Protein AF-A0A924YAV0-F1 (afdb_monomer_lite)

Foldseek 3Di:
DDDDDDDDDDDDDPPDPVVVVVVLVVLAVVQQLQFVVVCVLCVVPFDQDPPPRATWGWPTWDQDFDWDDPPPDPPDIDTDRFGWTWTAGPPPRDIDTDTPVPDQSLVSCVVVPHDPVSSLSRGDQQAEEEEEDQLPDPDCLQLLLRQQLSQLSSHAYEYEHPHPDPVSVVSNVVCLVPDDHDWHGGHYYHYDYDDDPDPLVVRQVVCVSSVHQEYEYELPPPPPDDDDRSCRSVVSCVVRHPHHYHYDHDPPVVAAAEDEAEFPADDVLLVCVVSLVSSCVRRVHHYHYDYDDDPPDPCRVVSRVVRVCNSPVPD

pLDDT: mean 82.05, std 12.96, range [40.59, 97.44]

Secondary structure (DSSP, 8-state):
-------PPP----TTHHHHHHHHHHHHHHHHHHHHHHHHHHTT--EEPTTTS-EEEEEEE----EEEEPTTSTT-EEEE---EEEEEETTT--EEEEETTT--HHHHHHHTT--HHHHHHH-----EEEEEE-S--S-SHHHHHHHHHHHHTT-EEEEEE--SSHHHHHHHHHHHHT----SSSPPPEEEEE---S-HHHHHHHHHHHHT-SEEEEESGGGS-STT--HHHHHHHHHHH-SSEEEEE--SSGGG--EEEEE---HHHHHHHHHHHHHHHHHTT-EEEEE----TT-SSHHHHHHHHHHHHTTT-

Structure (mmCIF, N/CA/C/O backbone):
data_AF-A0A924YAV0-F1
#
_entry.id   AF-A0A924YAV0-F1
#
loop_
_atom_site.group_PDB
_atom_site.id
_atom_site.type_symbol
_atom_site.label_atom_id
_atom_site.label_alt_id
_atom_site.label_comp_id
_atom_site.label_asym_id
_atom_site.label_entity_id
_atom_site.label_seq_id
_atom_site.pdbx_PDB_ins_code
_atom_site.Cartn_x
_atom_site.Cartn_y
_atom_site.Cartn_z
_atom_site.occupancy
_atom_site.B_iso_or_equiv
_atom_site.auth_seq_id
_atom_site.auth_comp_id
_atom_site.auth_asym_id
_atom_site.auth_atom_id
_atom_site.pdbx_PDB_model_num
ATOM 1 N N . MET A 1 1 ? -15.901 76.811 -18.773 1.00 43.28 1 MET A N 1
ATOM 2 C CA . MET A 1 1 ? -15.182 75.922 -17.840 1.00 43.28 1 MET A CA 1
ATOM 3 C C . MET A 1 1 ? -16.073 74.719 -17.583 1.00 43.28 1 MET A C 1
ATOM 5 O O . MET A 1 1 ? -16.938 74.789 -16.726 1.00 43.28 1 MET A O 1
ATOM 9 N N . HIS A 1 2 ? -15.932 73.673 -18.393 1.00 40.59 2 HIS A N 1
ATOM 10 C CA . HIS A 1 2 ? -16.493 72.355 -18.110 1.00 40.59 2 HIS A CA 1
ATOM 11 C C . HIS A 1 2 ? -15.366 71.357 -18.328 1.00 40.59 2 HIS A C 1
ATOM 13 O O . HIS A 1 2 ? -14.819 71.272 -19.425 1.00 40.59 2 HIS A O 1
ATOM 19 N N . ASP A 1 3 ? -14.984 70.714 -17.233 1.00 46.91 3 ASP A N 1
ATOM 20 C CA . ASP A 1 3 ? -13.918 69.730 -17.151 1.00 46.91 3 ASP A CA 1
ATOM 21 C C . ASP A 1 3 ? -14.508 68.365 -17.518 1.00 46.91 3 ASP A C 1
ATOM 23 O O . ASP A 1 3 ? -15.541 67.967 -16.978 1.00 46.91 3 ASP A O 1
ATOM 27 N N . SER A 1 4 ? -13.905 67.697 -18.496 1.00 44.53 4 SER A N 1
ATOM 28 C CA . SER A 1 4 ? -14.312 66.378 -18.989 1.00 44.53 4 SER A CA 1
ATOM 29 C C . SER A 1 4 ? -13.159 65.413 -18.751 1.00 44.53 4 SER A C 1
ATOM 31 O O . SER A 1 4 ? -12.250 65.302 -19.569 1.00 44.53 4 SER A O 1
ATOM 33 N N . SER A 1 5 ? -13.184 64.735 -17.609 1.00 49.31 5 SER A N 1
ATOM 34 C CA . SER A 1 5 ? -12.272 63.648 -17.267 1.00 49.31 5 SER A CA 1
ATOM 35 C C . SER A 1 5 ? -12.812 62.333 -17.833 1.00 49.31 5 SER A C 1
ATOM 37 O O . SER A 1 5 ? -13.721 61.714 -17.283 1.00 49.31 5 SER A O 1
ATOM 39 N N . GLY A 1 6 ? -12.259 61.920 -18.974 1.00 45.44 6 GLY A N 1
ATOM 40 C CA . GLY A 1 6 ? -12.460 60.587 -19.535 1.00 45.44 6 GLY A CA 1
ATOM 41 C C . GLY A 1 6 ? -11.646 59.554 -18.758 1.00 45.44 6 GLY A C 1
ATOM 42 O O . GLY A 1 6 ? -10.422 59.645 -18.700 1.00 45.44 6 GLY A O 1
ATOM 43 N N . VAL A 1 7 ? -12.330 58.579 -18.163 1.00 54.22 7 VAL A N 1
ATOM 44 C CA . VAL A 1 7 ? -11.718 57.378 -17.586 1.00 54.22 7 VAL A CA 1
ATOM 45 C C . VAL A 1 7 ? -11.514 56.379 -18.722 1.00 54.22 7 VAL A C 1
ATOM 47 O O . VAL A 1 7 ? -12.478 55.936 -19.346 1.00 54.22 7 VAL A O 1
ATOM 50 N N . VAL A 1 8 ? -10.256 56.065 -19.021 1.00 48.28 8 VAL A N 1
ATOM 51 C CA . VAL A 1 8 ? -9.878 54.988 -19.944 1.00 48.28 8 VAL A CA 1
ATOM 52 C C . VAL A 1 8 ? -9.979 53.665 -19.175 1.00 48.28 8 VAL A C 1
ATOM 54 O O . VAL A 1 8 ? -9.451 53.600 -18.065 1.00 48.28 8 VAL A O 1
ATOM 57 N N . PRO A 1 9 ? -10.650 52.625 -19.701 1.00 52.56 9 PRO A N 1
ATOM 58 C CA . PRO A 1 9 ? -10.694 51.330 -19.038 1.00 52.56 9 PRO A CA 1
ATOM 59 C C . PRO A 1 9 ? -9.320 50.660 -19.131 1.00 52.56 9 PRO A C 1
ATOM 61 O O . PRO A 1 9 ? -8.767 50.514 -20.222 1.00 52.56 9 PRO A O 1
ATOM 64 N N . GLU A 1 10 ? -8.775 50.280 -17.975 1.00 50.62 10 GLU A N 1
ATOM 65 C CA . GLU A 1 10 ? -7.569 49.460 -17.861 1.00 50.62 10 GLU A CA 1
ATOM 66 C C . GLU A 1 10 ? -7.787 48.132 -18.595 1.00 50.62 10 GLU A C 1
ATOM 68 O O . GLU A 1 10 ? -8.695 47.358 -18.289 1.00 50.62 10 GLU A O 1
ATOM 73 N N . SER A 1 11 ? -6.958 47.894 -19.607 1.00 48.97 11 SER A N 1
ATOM 74 C CA . SER A 1 11 ? -6.866 46.630 -20.320 1.00 48.97 11 SER A CA 1
ATOM 75 C C . SER A 1 11 ? -6.334 45.554 -19.374 1.00 48.97 11 SER A C 1
ATOM 77 O O . SER A 1 11 ? -5.170 45.598 -18.984 1.00 48.97 11 SER A O 1
ATOM 79 N N . SER A 1 12 ? -7.182 44.591 -19.021 1.00 53.44 12 SER A N 1
ATOM 80 C CA . SER A 1 12 ? -6.798 43.367 -18.318 1.00 53.44 12 SER A CA 1
ATOM 81 C C . SER A 1 12 ? -5.803 42.561 -19.162 1.00 53.44 12 SER A C 1
ATOM 83 O O . SER A 1 12 ? -6.135 42.143 -20.274 1.00 53.44 12 SER A O 1
ATOM 85 N N . GLU A 1 13 ? -4.593 42.362 -18.644 1.00 52.41 13 GLU A N 1
ATOM 86 C CA . GLU A 1 13 ? -3.551 41.531 -19.255 1.00 52.41 13 GLU A CA 1
ATOM 87 C C . GLU A 1 13 ? -3.967 40.042 -19.316 1.00 52.41 13 GLU A C 1
ATOM 89 O O . GLU A 1 13 ? -4.664 39.552 -18.421 1.00 52.41 13 GLU A O 1
ATOM 94 N N . PRO A 1 14 ? -3.556 39.291 -20.357 1.00 51.34 14 PRO A N 1
ATOM 95 C CA . PRO A 1 14 ? -3.953 37.900 -20.550 1.00 51.34 14 PRO A CA 1
ATOM 96 C C . PRO A 1 14 ? -3.111 36.951 -19.680 1.00 51.34 14 PRO A C 1
ATOM 98 O O . PRO A 1 14 ? -2.096 36.426 -20.121 1.00 51.34 14 PRO A O 1
ATOM 101 N N . ALA A 1 15 ? -3.565 36.669 -18.458 1.00 55.50 15 ALA A N 1
ATOM 102 C CA . ALA A 1 15 ? -2.916 35.723 -17.538 1.00 55.50 15 ALA A CA 1
ATOM 103 C C . ALA A 1 15 ? -3.052 34.225 -17.926 1.00 55.50 15 ALA A C 1
ATOM 105 O O . ALA A 1 15 ? -2.597 33.362 -17.185 1.00 55.50 15 ALA A O 1
ATOM 106 N N . GLY A 1 16 ? -3.689 33.892 -19.057 1.00 56.97 16 GLY A N 1
ATOM 107 C CA . GLY A 1 16 ? -4.063 32.508 -19.396 1.00 56.97 16 GLY A CA 1
ATOM 108 C C . GLY A 1 16 ? -3.112 31.744 -20.327 1.00 56.97 16 GLY A C 1
ATOM 109 O O . GLY A 1 16 ? -3.165 30.519 -20.363 1.00 56.97 16 GLY A O 1
ATOM 110 N N . ALA A 1 17 ? -2.246 32.422 -21.088 1.00 60.66 17 ALA A N 1
ATOM 111 C CA . ALA A 1 17 ? -1.430 31.753 -22.112 1.00 60.66 17 ALA A CA 1
ATOM 112 C C . ALA A 1 17 ? -0.278 30.920 -21.517 1.00 60.66 17 ALA A C 1
ATOM 114 O O . ALA A 1 17 ? 0.017 29.833 -22.012 1.00 60.66 17 ALA A O 1
ATOM 115 N N . ASP A 1 18 ? 0.326 31.394 -20.425 1.00 66.31 18 ASP A N 1
ATOM 116 C CA . ASP A 1 18 ? 1.456 30.710 -19.784 1.00 66.31 18 ASP A CA 1
ATOM 117 C C . ASP A 1 18 ? 1.020 29.478 -18.971 1.00 66.31 18 ASP A C 1
ATOM 119 O O . ASP A 1 18 ? 1.780 28.518 -18.857 1.00 66.31 18 ASP A O 1
ATOM 123 N N . GLN A 1 19 ? -0.214 29.454 -18.454 1.00 63.97 19 GLN A N 1
ATOM 124 C CA . GLN A 1 19 ? -0.751 28.306 -17.706 1.00 63.97 19 GLN A CA 1
ATOM 125 C C . GLN A 1 19 ? -1.095 27.120 -18.614 1.00 63.97 19 GLN A C 1
ATOM 127 O O . GLN A 1 19 ? -0.724 25.993 -18.301 1.00 63.97 19 GLN A O 1
ATOM 132 N N . ILE A 1 20 ? -1.702 27.369 -19.780 1.00 68.94 20 ILE A N 1
ATOM 133 C CA . ILE A 1 20 ? -2.052 26.305 -20.741 1.00 68.94 20 ILE A CA 1
ATOM 134 C C . ILE A 1 20 ? -0.797 25.552 -21.213 1.00 68.94 20 ILE A C 1
ATOM 136 O O . ILE A 1 20 ? -0.817 24.329 -21.329 1.00 68.94 20 ILE A O 1
ATOM 140 N N . SER A 1 21 ? 0.308 26.275 -21.417 1.00 75.19 21 SER A N 1
ATOM 141 C CA . SER A 1 21 ? 1.604 25.713 -21.820 1.00 75.19 21 SER A CA 1
ATOM 142 C C . SER A 1 21 ? 2.218 24.792 -20.752 1.00 75.19 21 SER A C 1
ATOM 144 O O . SER A 1 21 ? 2.790 23.749 -21.074 1.00 75.19 21 SER A O 1
ATOM 146 N N . LEU A 1 22 ? 2.071 25.143 -19.469 1.00 78.06 22 LEU A N 1
ATOM 147 C CA . LEU A 1 22 ? 2.579 24.336 -18.354 1.00 78.06 22 LEU A CA 1
ATOM 148 C C . LEU A 1 22 ? 1.774 23.044 -18.166 1.00 78.06 22 LEU A C 1
ATOM 150 O O . LEU A 1 22 ? 2.366 21.983 -17.956 1.00 78.06 22 LEU A O 1
ATOM 154 N N . ASP A 1 23 ? 0.449 23.115 -18.292 1.00 74.31 23 ASP A N 1
ATOM 155 C CA . ASP A 1 23 ? -0.427 21.947 -18.150 1.00 74.31 23 ASP A CA 1
ATOM 156 C C . ASP A 1 23 ? -0.236 20.945 -19.300 1.00 74.31 23 ASP A C 1
ATOM 158 O O . ASP A 1 23 ? -0.235 19.731 -19.083 1.00 74.31 23 ASP A O 1
ATOM 162 N N . GLU A 1 24 ? -0.003 21.431 -20.522 1.00 82.31 24 GLU A N 1
ATOM 163 C CA . GLU A 1 24 ? 0.313 20.588 -21.683 1.00 82.31 24 GLU A CA 1
ATOM 164 C C . GLU A 1 24 ? 1.674 19.902 -21.542 1.00 82.31 24 GLU A C 1
ATOM 166 O O . GLU A 1 24 ? 1.794 18.705 -21.814 1.00 82.31 24 GLU A O 1
ATOM 171 N N . ALA A 1 25 ? 2.689 20.629 -21.067 1.00 84.00 25 ALA A N 1
ATOM 172 C CA . ALA A 1 25 ? 4.009 20.063 -20.808 1.00 84.00 25 ALA A CA 1
ATOM 173 C C . ALA A 1 25 ? 3.948 18.953 -19.748 1.00 84.00 25 ALA A C 1
ATOM 175 O O . ALA A 1 25 ? 4.525 17.882 -19.947 1.00 84.00 25 ALA A O 1
ATOM 176 N N . LYS A 1 26 ? 3.198 19.177 -18.663 1.00 80.38 26 LYS A N 1
ATOM 177 C CA . LYS A 1 26 ? 2.991 18.183 -17.606 1.00 80.38 26 LYS A CA 1
ATOM 178 C C . LYS A 1 26 ? 2.224 16.958 -18.112 1.00 80.38 26 LYS A C 1
ATOM 180 O O . LYS A 1 26 ? 2.649 15.834 -17.870 1.00 80.38 26 LYS A O 1
ATOM 185 N N . SER A 1 27 ? 1.148 17.165 -18.871 1.00 80.38 27 SER A N 1
ATOM 186 C CA . SER A 1 27 ? 0.344 16.073 -19.441 1.00 80.38 27 SER A CA 1
ATOM 187 C C . SER A 1 27 ? 1.160 15.210 -20.407 1.00 80.38 27 SER A C 1
ATOM 189 O O . SER A 1 27 ? 1.064 13.984 -20.388 1.00 80.38 27 SER A O 1
ATOM 191 N N . LEU A 1 28 ? 2.013 15.832 -21.227 1.00 86.00 28 LEU A N 1
ATOM 192 C CA . LEU A 1 28 ? 2.932 15.121 -22.112 1.00 86.00 28 LEU A CA 1
ATOM 193 C C . LEU A 1 28 ? 3.980 14.321 -21.324 1.00 86.00 28 LEU A C 1
ATOM 195 O O . LEU A 1 28 ? 4.276 13.184 -21.691 1.00 86.00 28 LEU A O 1
ATOM 199 N N . GLU A 1 29 ? 4.534 14.886 -20.251 1.00 82.38 29 GLU A N 1
ATOM 200 C CA . GLU A 1 29 ? 5.475 14.185 -19.371 1.00 82.38 29 GLU A CA 1
ATOM 201 C C . GLU A 1 29 ? 4.813 12.978 -18.687 1.00 82.38 29 GLU A C 1
ATOM 203 O O . GLU A 1 29 ? 5.375 11.877 -18.686 1.00 82.38 29 GLU A O 1
ATOM 208 N N . ASP A 1 30 ? 3.592 13.149 -18.177 1.00 76.81 30 ASP A N 1
ATOM 209 C CA . ASP A 1 30 ? 2.798 12.084 -17.566 1.00 76.81 30 ASP A CA 1
ATOM 210 C C . ASP A 1 30 ? 2.466 10.976 -18.584 1.00 76.81 30 ASP A C 1
ATOM 212 O O . ASP A 1 30 ? 2.666 9.791 -18.292 1.00 76.81 30 ASP A O 1
ATOM 216 N N . ALA A 1 31 ? 2.071 11.335 -19.811 1.00 82.62 31 ALA A N 1
ATOM 217 C CA . ALA A 1 31 ? 1.820 10.392 -20.902 1.00 82.62 31 ALA A CA 1
ATOM 218 C C . ALA A 1 31 ? 3.085 9.613 -21.305 1.00 82.62 31 ALA A C 1
ATOM 220 O O . ALA A 1 31 ? 3.055 8.388 -21.454 1.00 82.62 31 ALA A O 1
ATOM 221 N N . GLN A 1 32 ? 4.235 10.284 -21.427 1.00 85.81 32 GLN A N 1
ATOM 222 C CA . GLN A 1 32 ? 5.516 9.632 -21.724 1.00 85.81 32 GLN A CA 1
ATOM 223 C C . GLN A 1 32 ? 5.954 8.690 -20.599 1.00 85.81 32 GLN A C 1
ATOM 225 O O . GLN A 1 32 ? 6.462 7.594 -20.863 1.00 85.81 32 GLN A O 1
ATOM 230 N N . ARG A 1 33 ? 5.747 9.097 -19.341 1.00 82.38 33 ARG A N 1
ATOM 231 C CA . ARG A 1 33 ? 6.030 8.267 -18.168 1.00 82.38 33 ARG A CA 1
ATOM 232 C C . ARG A 1 33 ? 5.171 7.004 -18.187 1.00 82.38 33 ARG A C 1
ATOM 234 O O . ARG A 1 33 ? 5.722 5.906 -18.111 1.00 82.38 33 ARG A O 1
ATOM 241 N N . LEU A 1 34 ? 3.855 7.147 -18.350 1.00 76.00 34 LEU A N 1
ATOM 242 C CA . LEU A 1 34 ? 2.918 6.022 -18.406 1.00 76.00 34 LEU A CA 1
ATOM 243 C C . LEU A 1 34 ? 3.192 5.102 -19.597 1.00 76.00 34 LEU A C 1
ATOM 245 O O . LEU A 1 34 ? 3.195 3.886 -19.420 1.00 76.00 34 LEU A O 1
ATOM 249 N N . SER A 1 35 ? 3.496 5.659 -20.773 1.00 85.44 35 SER A N 1
ATOM 250 C CA . SER A 1 35 ? 3.879 4.887 -21.963 1.00 85.44 35 SER A CA 1
ATOM 251 C C . SER A 1 35 ? 5.045 3.951 -21.671 1.00 85.44 35 SER A C 1
ATOM 253 O O . SER A 1 35 ? 4.994 2.776 -22.016 1.00 85.44 35 SER A O 1
ATOM 255 N N . ARG A 1 36 ? 6.084 4.453 -20.993 1.00 82.38 36 ARG A N 1
ATOM 256 C CA . ARG A 1 36 ? 7.268 3.659 -20.646 1.00 82.38 36 ARG A CA 1
ATOM 257 C C . ARG A 1 36 ? 6.926 2.549 -19.656 1.00 82.38 36 ARG A C 1
ATOM 259 O O . ARG A 1 36 ? 7.264 1.396 -19.891 1.00 82.38 36 ARG A O 1
ATOM 266 N N . THR A 1 37 ? 6.215 2.888 -18.580 1.00 74.19 37 THR A N 1
ATOM 267 C CA . THR A 1 37 ? 5.831 1.926 -17.535 1.00 74.19 37 THR A CA 1
ATOM 268 C C . THR A 1 37 ? 4.886 0.842 -18.054 1.00 74.19 37 THR A C 1
ATOM 270 O O . THR A 1 37 ? 4.997 -0.316 -17.657 1.00 74.19 37 THR A O 1
ATOM 273 N N . ARG A 1 38 ? 3.944 1.196 -18.932 1.00 78.56 38 ARG A N 1
ATOM 274 C CA . ARG A 1 38 ? 3.001 0.243 -19.529 1.00 78.56 38 ARG A CA 1
ATOM 275 C C . ARG A 1 38 ? 3.642 -0.560 -20.654 1.00 78.56 38 ARG A C 1
ATOM 277 O O . ARG A 1 38 ? 3.364 -1.749 -20.737 1.00 78.56 38 ARG A O 1
ATOM 284 N N . GLY A 1 39 ? 4.534 0.044 -21.439 1.00 81.81 39 GLY A N 1
ATOM 285 C CA . GLY A 1 39 ? 5.282 -0.631 -22.499 1.00 81.81 39 GLY A CA 1
ATOM 286 C C . GLY A 1 39 ? 6.036 -1.851 -21.981 1.00 81.81 39 GLY A C 1
ATOM 287 O O . GLY A 1 39 ? 5.825 -2.939 -22.492 1.00 81.81 39 GLY A O 1
ATOM 288 N N . GLU A 1 40 ? 6.786 -1.712 -20.882 1.00 73.94 40 GLU A N 1
ATOM 289 C CA . GLU A 1 40 ? 7.510 -2.834 -20.254 1.00 73.94 40 GLU A CA 1
ATOM 290 C C . GLU A 1 40 ? 6.587 -4.005 -19.850 1.00 73.94 40 GLU A C 1
ATOM 292 O O . GLU A 1 40 ? 7.002 -5.159 -19.888 1.00 73.94 40 GLU A O 1
ATOM 297 N N . ARG A 1 41 ? 5.328 -3.732 -19.475 1.00 70.25 41 ARG A N 1
ATOM 298 C CA . ARG A 1 41 ? 4.352 -4.766 -19.074 1.00 70.25 41 ARG A CA 1
ATOM 299 C C . ARG A 1 41 ? 3.565 -5.354 -20.245 1.00 70.25 41 ARG A C 1
ATOM 301 O O . ARG A 1 41 ? 3.029 -6.453 -20.118 1.00 70.25 41 ARG A O 1
ATOM 308 N N . LEU A 1 42 ? 3.422 -4.597 -21.329 1.00 81.25 42 LEU A N 1
ATOM 309 C CA . LEU A 1 42 ? 2.537 -4.911 -22.451 1.00 81.25 42 LEU A CA 1
ATOM 310 C C . LEU A 1 42 ? 3.292 -5.277 -23.734 1.00 81.25 42 LEU A C 1
ATOM 312 O O . LEU A 1 42 ? 2.638 -5.563 -24.732 1.00 81.25 42 LEU A O 1
ATOM 316 N N . ASP A 1 43 ? 4.626 -5.291 -23.716 1.00 76.25 43 ASP A N 1
ATOM 317 C CA . ASP A 1 43 ? 5.455 -5.564 -24.901 1.00 76.25 43 ASP A CA 1
ATOM 318 C C . ASP A 1 43 ? 5.133 -6.936 -25.524 1.00 76.25 43 ASP A C 1
ATOM 320 O O . ASP A 1 43 ? 4.970 -7.063 -26.736 1.00 76.25 43 ASP A O 1
ATOM 324 N N . ASP A 1 44 ? 4.901 -7.940 -24.672 1.00 73.06 44 ASP A N 1
ATOM 325 C CA . ASP A 1 44 ? 4.512 -9.300 -25.069 1.00 73.06 44 ASP A CA 1
ATOM 326 C C . ASP A 1 44 ? 2.990 -9.543 -24.976 1.00 73.06 44 ASP A C 1
ATOM 328 O O . ASP A 1 44 ? 2.524 -10.687 -24.928 1.00 73.06 44 ASP A O 1
ATOM 332 N N . PHE A 1 45 ? 2.186 -8.484 -24.849 1.00 78.12 45 PHE A N 1
ATOM 333 C CA . PHE A 1 45 ? 0.738 -8.601 -24.702 1.00 78.12 45 PHE A CA 1
ATOM 334 C C . PHE A 1 45 ? 0.047 -8.568 -26.067 1.00 78.12 45 PHE A C 1
ATOM 336 O O . PHE A 1 45 ? -0.112 -7.520 -26.691 1.00 78.12 45 PHE A O 1
ATOM 343 N N . GLU A 1 46 ? -0.397 -9.737 -26.525 1.00 81.81 46 GLU A N 1
ATOM 344 C CA . GLU A 1 46 ? -1.083 -9.885 -27.804 1.00 81.81 46 GLU A CA 1
ATOM 345 C C . GLU A 1 46 ? -2.604 -9.793 -27.639 1.00 81.81 46 GLU A C 1
ATOM 347 O O . GLU A 1 46 ? -3.255 -10.719 -27.152 1.00 81.81 46 GLU A O 1
ATOM 352 N N . LEU A 1 47 ? -3.196 -8.688 -28.093 1.00 83.44 47 LEU A N 1
ATOM 353 C CA . LEU A 1 47 ? -4.650 -8.572 -28.213 1.00 83.44 47 LEU A CA 1
ATOM 354 C C . LEU A 1 47 ? -5.092 -8.912 -29.639 1.00 83.44 47 LEU A C 1
ATOM 356 O O . LEU A 1 47 ? -4.585 -8.311 -30.588 1.00 83.44 47 LEU A O 1
ATOM 360 N N . PRO A 1 48 ? -6.062 -9.814 -29.847 1.00 86.94 48 PRO A N 1
ATOM 361 C CA . PRO A 1 48 ? -6.564 -10.079 -31.185 1.00 86.94 48 PRO A CA 1
ATOM 362 C C . PRO A 1 48 ? -7.371 -8.884 -31.703 1.00 86.94 48 PRO A C 1
ATOM 364 O O . PRO A 1 48 ? -8.276 -8.363 -31.053 1.00 86.94 48 PRO A O 1
ATOM 367 N N . CYS A 1 49 ? -7.069 -8.461 -32.926 1.00 87.00 49 CYS A N 1
ATOM 368 C CA . CYS A 1 49 ? -7.805 -7.416 -33.613 1.00 87.00 49 CYS A CA 1
ATOM 369 C C . CYS A 1 49 ? -9.218 -7.912 -33.958 1.00 87.00 49 CYS A C 1
ATOM 371 O O . CYS A 1 49 ? -9.349 -8.892 -34.706 1.00 87.00 49 CYS A O 1
ATOM 373 N N . PRO A 1 50 ? -10.277 -7.196 -33.534 1.00 85.12 50 PRO A N 1
ATOM 374 C CA . PRO A 1 50 ? -11.655 -7.635 -33.747 1.00 85.12 50 PRO A CA 1
ATOM 375 C C . PRO A 1 50 ? -12.057 -7.655 -35.229 1.00 85.12 50 PRO A C 1
ATOM 377 O O . PRO A 1 50 ? -13.014 -8.329 -35.598 1.00 85.12 50 PRO A O 1
ATOM 380 N N . LEU A 1 51 ? -11.329 -6.934 -36.091 1.00 91.62 51 LEU A N 1
ATOM 381 C CA . LEU A 1 51 ? -11.666 -6.796 -37.509 1.00 91.62 51 LEU A CA 1
ATOM 382 C C . LEU A 1 51 ? -10.999 -7.837 -38.410 1.00 91.62 51 LEU A C 1
ATOM 384 O O . LEU A 1 51 ? -11.596 -8.268 -39.393 1.00 91.62 51 LEU A O 1
ATOM 388 N N . CYS A 1 52 ? -9.749 -8.212 -38.129 1.00 91.38 52 CYS A N 1
ATOM 389 C CA . CYS A 1 52 ? -8.947 -9.007 -39.067 1.00 91.38 52 CYS A CA 1
ATOM 390 C C . CYS A 1 52 ? -8.185 -10.175 -38.436 1.00 91.38 52 CYS A C 1
ATOM 392 O O . CYS A 1 52 ? -7.408 -10.830 -39.140 1.00 91.38 52 CYS A O 1
ATOM 394 N N . GLN A 1 53 ? -8.377 -10.425 -37.134 1.00 90.75 53 GLN A N 1
ATOM 395 C CA . GLN A 1 53 ? -7.661 -11.464 -36.382 1.00 90.75 53 GLN A CA 1
ATOM 396 C C . GLN A 1 53 ? -6.126 -11.293 -36.406 1.00 90.75 53 GLN A C 1
ATOM 398 O O . GLN A 1 53 ? -5.394 -12.254 -36.203 1.00 90.75 53 GLN A O 1
ATOM 403 N N . GLY A 1 54 ? -5.624 -10.092 -36.725 1.00 91.25 54 GLY A N 1
ATOM 404 C CA . GLY A 1 54 ? -4.224 -9.716 -36.488 1.00 91.25 54 GLY A CA 1
ATOM 405 C C . GLY A 1 54 ? -3.979 -9.401 -35.011 1.00 91.25 54 GLY A C 1
ATOM 406 O O . GLY A 1 54 ? -4.890 -9.547 -34.202 1.00 91.25 54 GLY A O 1
ATOM 407 N N . THR A 1 55 ? -2.797 -8.898 -34.667 1.00 91.94 55 THR A N 1
ATOM 408 C CA . THR A 1 55 ? -2.446 -8.564 -33.276 1.00 91.94 55 THR A CA 1
ATOM 409 C C . THR A 1 55 ? -2.430 -7.050 -33.096 1.00 91.94 55 THR A C 1
ATOM 411 O O . THR A 1 55 ? -1.850 -6.341 -33.922 1.00 91.94 55 THR A O 1
ATOM 414 N N . LEU A 1 56 ? -3.091 -6.541 -32.057 1.00 89.94 56 LEU A N 1
ATOM 415 C CA . LEU A 1 56 ? -2.971 -5.155 -31.618 1.00 89.94 56 LEU A CA 1
ATOM 416 C C . LEU A 1 56 ? -1.703 -5.026 -30.776 1.00 89.94 56 LEU A C 1
ATOM 418 O O . LEU A 1 56 ? -1.538 -5.747 -29.796 1.00 89.94 56 LEU A O 1
ATOM 422 N N . GLN A 1 57 ? -0.825 -4.113 -31.173 1.00 92.12 57 GLN A N 1
ATOM 423 C CA . GLN A 1 57 ? 0.421 -3.811 -30.480 1.00 92.12 57 GLN A CA 1
ATOM 424 C C . GLN A 1 57 ? 0.292 -2.475 -29.768 1.00 92.12 57 GLN A C 1
ATOM 426 O O . GLN A 1 57 ? -0.142 -1.495 -30.381 1.00 92.12 57 GLN A O 1
ATOM 431 N N . PHE A 1 58 ? 0.686 -2.430 -28.499 1.00 92.06 58 PHE A N 1
ATOM 432 C CA . PHE A 1 58 ? 0.715 -1.196 -27.725 1.00 92.06 58 PHE A CA 1
ATOM 433 C C . PHE A 1 58 ? 1.616 -0.156 -28.409 1.00 92.06 58 PHE A C 1
ATOM 435 O O . PHE A 1 58 ? 2.743 -0.460 -28.791 1.00 92.06 58 PHE A O 1
ATOM 442 N N . GLN A 1 59 ? 1.105 1.059 -28.599 1.00 93.56 59 GLN A N 1
ATOM 443 C CA . GLN A 1 59 ? 1.830 2.173 -29.223 1.00 93.56 59 GLN A CA 1
ATOM 444 C C . GLN A 1 59 ? 2.241 3.254 -28.222 1.00 93.56 59 GLN A C 1
ATOM 446 O O . GLN A 1 59 ? 3.068 4.104 -28.547 1.00 93.56 59 GLN A O 1
ATOM 451 N N . GLY A 1 60 ? 1.688 3.225 -27.009 1.00 90.81 60 GLY A N 1
ATOM 452 C CA . GLY A 1 60 ? 1.938 4.235 -25.992 1.00 90.81 60 GLY A CA 1
ATOM 453 C C . GLY A 1 60 ? 0.657 4.784 -25.38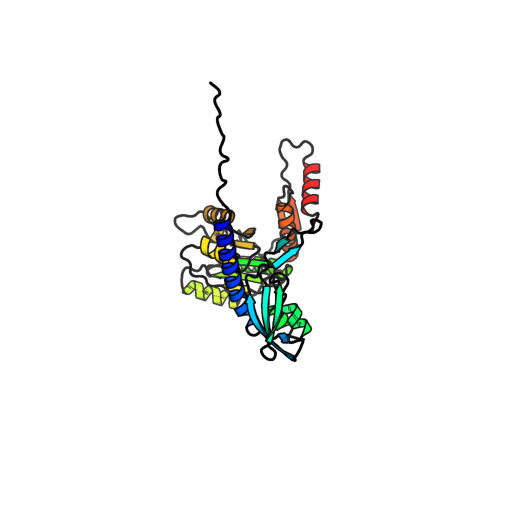2 1.00 90.81 60 GLY A C 1
ATOM 454 O O . GLY A 1 60 ? -0.450 4.308 -25.625 1.00 90.81 60 GLY A O 1
ATOM 455 N N . VAL A 1 61 ? 0.851 5.796 -24.554 1.00 89.06 61 VAL A N 1
ATOM 456 C CA . VAL A 1 61 ? -0.169 6.630 -23.932 1.00 89.06 61 VAL A CA 1
ATOM 457 C C . VAL A 1 61 ? -0.030 8.016 -24.548 1.00 89.06 61 VAL A C 1
ATOM 459 O O . VAL A 1 61 ? 1.074 8.568 -24.574 1.00 89.06 61 VAL A O 1
ATOM 462 N N . HIS A 1 62 ? -1.125 8.570 -25.055 1.00 87.94 62 HIS A N 1
ATOM 463 C CA . HIS A 1 62 ? -1.120 9.874 -25.714 1.00 87.94 62 HIS A CA 1
ATOM 464 C C . HIS A 1 62 ? -1.759 10.934 -24.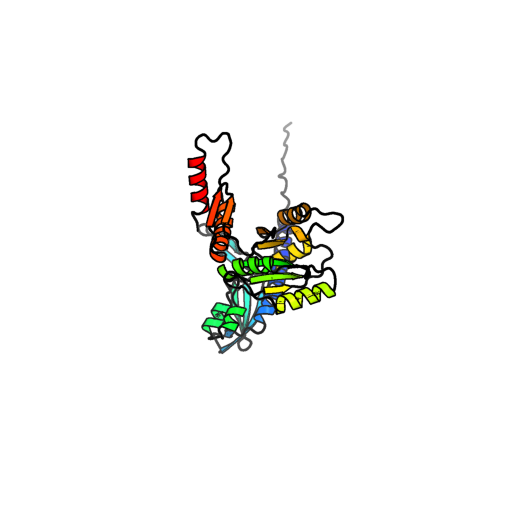810 1.00 87.94 62 HIS A C 1
ATOM 466 O O . HIS A 1 62 ? -2.748 10.637 -24.143 1.00 87.94 62 HIS A O 1
ATOM 472 N N . PRO A 1 63 ? -1.217 12.164 -24.760 1.00 81.44 63 PRO A N 1
ATOM 473 C CA . PRO A 1 63 ? -1.851 13.280 -24.069 1.00 81.44 63 PRO A CA 1
ATOM 474 C C . PRO A 1 63 ? -2.949 13.869 -24.964 1.00 81.44 63 PRO A C 1
ATOM 476 O O . PRO A 1 63 ? -2.836 14.996 -25.444 1.00 81.44 63 PRO A O 1
ATOM 479 N N . ASP A 1 64 ? -3.982 13.084 -25.255 1.00 79.88 64 ASP A N 1
ATOM 480 C CA . ASP A 1 64 ? -5.117 13.578 -26.024 1.00 79.88 64 ASP A CA 1
ATOM 481 C C . ASP A 1 64 ? -6.110 14.249 -25.079 1.00 79.88 64 ASP A C 1
ATOM 483 O O . ASP A 1 64 ? -6.656 13.626 -24.171 1.00 79.88 64 ASP A O 1
ATOM 487 N N . ARG A 1 65 ? -6.367 15.542 -25.304 1.00 67.56 65 ARG A N 1
ATOM 488 C CA . ARG A 1 65 ? -7.444 16.249 -24.608 1.00 67.56 65 ARG A CA 1
ATOM 489 C C . ARG A 1 65 ? -8.777 15.781 -25.165 1.00 67.56 65 ARG A C 1
ATOM 491 O O . ARG A 1 65 ? -9.200 16.205 -26.244 1.00 67.56 65 ARG A O 1
ATOM 498 N N . LEU A 1 66 ? -9.438 14.918 -24.410 1.00 72.81 66 LEU A N 1
ATOM 499 C CA . LEU A 1 66 ? -10.842 14.630 -24.629 1.00 72.81 66 LEU A CA 1
ATOM 500 C C . LEU A 1 66 ? -11.686 15.747 -24.020 1.00 72.81 66 LEU A C 1
ATOM 502 O O . LEU A 1 66 ? -11.264 16.482 -23.129 1.00 72.81 66 LEU A O 1
ATOM 506 N N . TYR A 1 67 ? -12.885 15.901 -24.555 1.00 75.88 67 TYR A N 1
ATOM 507 C CA . TYR A 1 67 ? -13.803 16.959 -24.183 1.00 75.88 67 TYR A CA 1
ATOM 508 C C . TYR A 1 67 ? -15.181 16.345 -23.988 1.00 75.88 67 TYR A C 1
ATOM 510 O O . TYR A 1 67 ? -15.682 15.662 -24.884 1.00 75.88 67 TYR A O 1
ATOM 518 N N . GLU A 1 68 ? -15.802 16.603 -22.845 1.00 76.38 68 GLU A N 1
ATOM 519 C CA . GLU A 1 68 ? -17.189 16.224 -22.594 1.00 76.38 68 GLU A CA 1
ATOM 520 C C . GLU A 1 68 ? -18.095 17.450 -22.553 1.00 76.38 68 GLU A C 1
ATOM 522 O O . GLU A 1 68 ? -17.690 18.548 -22.166 1.00 76.38 68 GLU A O 1
ATOM 527 N N . PHE A 1 69 ? -19.346 17.270 -22.967 1.00 78.25 69 PHE A N 1
ATOM 528 C CA . PHE A 1 69 ? -20.360 18.299 -22.785 1.00 78.25 69 PHE A CA 1
ATOM 529 C C . PHE A 1 69 ? -20.799 18.301 -21.325 1.00 78.25 69 PHE A C 1
ATOM 531 O O . PHE A 1 69 ? -21.211 17.262 -20.811 1.00 78.25 69 PHE A O 1
ATOM 538 N N . ALA A 1 70 ? -20.749 19.465 -20.678 1.00 74.06 70 ALA A N 1
ATOM 539 C CA . ALA A 1 70 ? -21.218 19.604 -19.309 1.00 74.06 70 ALA A CA 1
ATOM 540 C C . ALA A 1 70 ? -22.708 19.233 -19.224 1.00 74.06 70 ALA A C 1
ATOM 542 O O . ALA A 1 70 ? -23.545 19.763 -19.967 1.00 74.06 70 ALA A O 1
ATOM 543 N N . GLU A 1 71 ? -23.057 18.321 -18.316 1.00 70.25 71 GLU A N 1
ATOM 544 C CA . GLU A 1 71 ? -24.453 17.955 -18.102 1.00 70.25 71 GLU A CA 1
ATOM 545 C C . GLU A 1 71 ? -25.254 19.172 -17.614 1.00 70.25 71 GLU A C 1
ATOM 547 O O . GLU A 1 71 ? -24.997 19.733 -16.552 1.00 70.25 71 GLU A O 1
ATOM 552 N N . GLY A 1 72 ? -26.261 19.577 -18.394 1.00 79.44 72 GLY A N 1
ATOM 553 C CA . GLY A 1 72 ? -27.208 20.630 -18.013 1.00 79.44 72 GLY A CA 1
ATOM 554 C C . GLY A 1 72 ? -26.878 22.043 -18.501 1.00 79.44 72 GLY A C 1
ATOM 555 O O . GLY A 1 72 ? -27.741 22.913 -18.388 1.00 79.44 72 GLY A O 1
ATOM 556 N N . GLU A 1 73 ? -25.712 22.275 -19.113 1.00 74.75 73 GLU A N 1
ATOM 557 C CA . GLU A 1 73 ? -25.321 23.597 -19.621 1.00 74.75 73 GLU A CA 1
ATOM 558 C C . GLU A 1 73 ? -24.986 23.540 -21.126 1.00 74.75 73 GLU A C 1
ATOM 560 O O . GLU A 1 73 ? -23.878 23.166 -21.518 1.00 74.75 73 GLU A O 1
ATOM 565 N N . PRO A 1 74 ? -25.942 23.892 -22.015 1.00 78.62 74 PRO A N 1
ATOM 566 C CA . PRO A 1 74 ? -25.743 23.813 -23.458 1.00 78.62 74 PRO A CA 1
ATOM 567 C C . PRO A 1 74 ? -24.542 24.641 -23.925 1.00 78.62 74 PRO A C 1
ATOM 569 O O . PRO A 1 74 ? -24.513 25.860 -23.763 1.00 78.62 74 PRO A O 1
ATOM 572 N N . GLY A 1 75 ? -23.585 23.976 -24.571 1.00 82.69 75 GLY A N 1
ATOM 573 C CA . GLY A 1 75 ? -22.414 24.618 -25.168 1.00 82.69 75 GLY A CA 1
ATOM 574 C C . GLY A 1 75 ? -21.218 24.785 -24.231 1.00 82.69 75 GLY A C 1
ATOM 575 O O . GLY A 1 75 ? -20.209 25.329 -24.674 1.00 82.69 75 GLY A O 1
ATOM 576 N N . ILE A 1 76 ? -21.295 24.308 -22.985 1.00 79.31 76 ILE A N 1
ATOM 577 C CA . ILE A 1 76 ? -20.128 24.232 -22.102 1.00 79.31 76 ILE A CA 1
ATOM 578 C C . ILE A 1 76 ? -19.441 22.887 -22.301 1.00 79.31 76 ILE A C 1
ATOM 580 O O . ILE A 1 76 ? -20.078 21.833 -22.323 1.00 79.31 76 ILE A O 1
ATOM 584 N N . ILE A 1 77 ? -18.130 22.958 -22.495 1.00 72.62 77 ILE A N 1
ATOM 585 C CA . ILE A 1 77 ? -17.269 21.816 -22.749 1.00 72.62 77 ILE A CA 1
ATOM 586 C C . ILE A 1 77 ? -16.252 21.758 -21.614 1.00 72.62 77 ILE A C 1
ATOM 588 O O . ILE A 1 77 ? -15.515 22.724 -21.409 1.00 72.62 77 ILE A O 1
ATOM 592 N N . ASN A 1 78 ? -16.205 20.632 -20.910 1.00 68.62 78 ASN A N 1
ATOM 593 C CA . ASN A 1 78 ? -15.198 20.370 -19.896 1.00 68.62 78 ASN A CA 1
ATOM 594 C C . ASN A 1 78 ? -14.070 19.542 -20.519 1.00 68.62 78 ASN A C 1
ATOM 596 O O . ASN A 1 78 ? -14.351 18.542 -21.189 1.00 68.62 78 ASN A O 1
ATOM 600 N N . PRO A 1 79 ? -12.801 19.942 -20.349 1.00 66.94 79 PRO A N 1
ATOM 601 C CA . PRO A 1 79 ? -11.692 19.067 -20.683 1.00 66.94 79 PRO A CA 1
ATOM 602 C C . PRO A 1 79 ? -11.724 17.849 -19.754 1.00 66.94 79 PRO A C 1
ATOM 604 O O . PRO A 1 79 ? -11.919 17.983 -18.547 1.00 66.94 79 PRO A O 1
ATOM 607 N N . LEU A 1 80 ? -11.538 16.671 -20.335 1.00 68.94 80 LEU A N 1
ATOM 608 C CA . LEU A 1 80 ? -11.282 15.442 -19.609 1.00 68.94 80 LEU A CA 1
ATOM 609 C C . LEU A 1 80 ? -9.778 15.176 -19.649 1.00 68.94 80 LEU A C 1
ATOM 611 O O . LEU A 1 80 ? -9.204 14.992 -20.726 1.00 68.94 80 LEU A O 1
ATOM 615 N N . ASP A 1 81 ? -9.160 15.124 -18.473 1.00 68.19 81 ASP A N 1
ATOM 616 C CA . ASP A 1 81 ? -7.758 14.741 -18.307 1.00 68.19 81 ASP A CA 1
ATOM 617 C C . ASP A 1 81 ? -7.627 13.212 -18.374 1.00 68.19 81 ASP A C 1
ATOM 619 O O . ASP A 1 81 ? -7.312 12.547 -17.389 1.00 68.19 81 ASP A O 1
ATOM 623 N N . VAL A 1 82 ? -7.920 12.639 -19.543 1.00 75.12 82 VAL A N 1
ATOM 624 C CA . VAL A 1 82 ? -7.738 11.205 -19.801 1.00 75.12 82 VAL A CA 1
ATOM 625 C C . VAL A 1 82 ? -6.439 11.006 -20.561 1.00 75.12 82 VAL A C 1
ATOM 627 O O . VAL A 1 82 ? -6.139 11.732 -21.504 1.00 75.12 82 VAL A O 1
ATOM 630 N N . LEU A 1 83 ? -5.678 9.989 -20.177 1.00 81.31 83 LEU A N 1
ATOM 631 C CA . LEU A 1 83 ? -4.457 9.596 -20.866 1.00 81.31 83 LEU A CA 1
ATOM 632 C C . LEU A 1 83 ? -4.714 8.268 -21.586 1.00 81.31 83 LEU A C 1
ATOM 634 O O . LEU A 1 83 ? -4.412 7.215 -21.034 1.00 81.31 83 LEU A O 1
ATOM 638 N N . PRO A 1 84 ? -5.322 8.257 -22.786 1.00 86.81 84 PRO A N 1
ATOM 639 C CA . PRO A 1 84 ? -5.662 7.012 -23.462 1.00 86.81 84 PRO A CA 1
ATOM 640 C C . PRO A 1 84 ? -4.416 6.203 -23.835 1.00 86.81 84 PRO A C 1
ATOM 642 O O . PRO A 1 84 ? -3.440 6.720 -24.383 1.00 86.81 84 PRO A O 1
ATOM 645 N N . MET A 1 85 ? -4.474 4.898 -23.579 1.00 89.00 85 MET A N 1
ATOM 646 C CA . MET A 1 85 ? -3.542 3.911 -24.113 1.00 89.00 85 MET A CA 1
ATOM 647 C C . MET A 1 85 ? -3.971 3.498 -25.513 1.00 89.00 85 MET A C 1
ATOM 649 O O . MET A 1 85 ? -5.098 3.039 -25.690 1.00 89.00 85 MET A O 1
ATOM 653 N N . SER A 1 86 ? -3.065 3.571 -26.483 1.00 91.19 86 SER A N 1
ATOM 654 C CA . SER A 1 86 ? -3.336 3.200 -27.869 1.00 91.19 86 SER A CA 1
ATOM 655 C C . SER A 1 86 ? -2.722 1.851 -28.223 1.00 91.19 86 SER A C 1
ATOM 657 O O . SER A 1 86 ? -1.570 1.558 -27.891 1.00 91.19 86 SER A O 1
ATOM 659 N N . PHE A 1 87 ? -3.489 1.027 -28.931 1.00 92.38 87 PHE A N 1
ATOM 660 C CA . PHE A 1 87 ? -3.031 -0.215 -29.534 1.00 92.38 87 PHE A CA 1
ATOM 661 C C . PHE A 1 87 ? -3.369 -0.218 -31.020 1.00 92.38 87 PHE A C 1
ATOM 663 O O . PHE A 1 87 ? -4.511 0.035 -31.396 1.00 92.38 87 PHE A O 1
ATOM 670 N N . VAL A 1 88 ? -2.408 -0.570 -31.872 1.00 93.50 88 VAL A N 1
ATOM 671 C CA . VAL A 1 88 ? -2.586 -0.575 -33.330 1.00 93.50 88 VAL A CA 1
ATOM 672 C C . VAL A 1 88 ? -2.406 -1.978 -33.886 1.00 93.50 88 VAL A C 1
ATOM 674 O O . VAL A 1 88 ? -1.440 -2.675 -33.582 1.00 93.50 88 VAL A O 1
ATOM 677 N N . CYS A 1 89 ? -3.346 -2.408 -34.726 1.00 93.75 89 CYS A N 1
ATOM 678 C CA . CYS A 1 89 ? -3.267 -3.694 -35.398 1.00 93.75 89 CYS A CA 1
ATOM 679 C C . CYS A 1 89 ? -2.133 -3.719 -36.422 1.00 93.75 89 CYS A C 1
ATOM 681 O O . CYS A 1 89 ? -2.181 -2.995 -37.418 1.00 93.75 89 CYS A O 1
ATOM 683 N N . ASN A 1 90 ? -1.202 -4.659 -36.268 1.00 94.44 90 ASN A N 1
ATOM 684 C CA . ASN A 1 90 ? -0.100 -4.875 -37.209 1.00 94.44 90 ASN A CA 1
ATOM 685 C C . ASN A 1 90 ? -0.537 -5.332 -38.617 1.00 94.44 90 ASN A C 1
ATOM 687 O O . ASN A 1 90 ? 0.264 -5.312 -39.550 1.00 94.44 90 ASN A O 1
ATOM 691 N N . ARG A 1 91 ? -1.796 -5.757 -38.786 1.00 95.44 91 ARG A N 1
ATOM 692 C CA . ARG A 1 91 ? -2.321 -6.299 -40.046 1.00 95.44 91 ARG A CA 1
ATOM 693 C C . ARG A 1 91 ? -3.214 -5.324 -40.807 1.00 95.44 91 ARG A C 1
ATOM 695 O O . ARG A 1 91 ? -3.063 -5.203 -42.018 1.00 95.44 91 ARG A O 1
ATOM 702 N N . CYS A 1 92 ? -4.172 -4.682 -40.138 1.00 94.81 92 CYS A N 1
ATOM 703 C CA . CYS A 1 92 ? -5.135 -3.785 -40.792 1.00 94.81 92 CYS A CA 1
ATOM 704 C C . CYS A 1 92 ? -5.036 -2.319 -40.352 1.00 94.81 92 CYS A C 1
ATOM 706 O O . CYS A 1 92 ? -5.788 -1.500 -40.872 1.00 94.81 92 CYS A O 1
ATOM 708 N N . GLY A 1 93 ? -4.157 -1.987 -39.400 1.00 94.44 93 GLY A N 1
ATOM 709 C CA . GLY A 1 93 ? -4.010 -0.626 -38.879 1.00 94.44 93 GLY A CA 1
ATOM 710 C C . GLY A 1 93 ? -5.164 -0.147 -37.993 1.00 94.44 93 GLY A C 1
ATOM 711 O O . GLY A 1 93 ? -5.230 1.034 -37.688 1.00 94.44 93 GLY A O 1
ATOM 712 N N . TYR A 1 94 ? -6.083 -1.031 -37.589 1.00 92.25 94 TYR A N 1
ATOM 713 C CA . TYR A 1 94 ? -7.142 -0.688 -36.638 1.00 92.25 94 TYR A CA 1
ATOM 714 C C . TYR A 1 94 ? -6.550 -0.239 -35.299 1.00 92.25 94 TYR A C 1
ATOM 716 O O . TYR A 1 94 ? -5.761 -0.983 -34.715 1.00 92.25 94 TYR A O 1
ATOM 724 N N . THR A 1 95 ? -6.972 0.930 -34.821 1.00 90.69 95 THR A N 1
ATOM 725 C CA . THR A 1 95 ? -6.578 1.482 -33.522 1.00 90.69 95 THR A CA 1
ATOM 726 C C . THR A 1 95 ? -7.665 1.213 -32.485 1.00 90.69 95 THR A C 1
ATOM 728 O O . THR A 1 95 ? -8.839 1.491 -32.731 1.00 90.69 95 THR A O 1
ATOM 731 N N . ALA A 1 96 ? -7.271 0.672 -31.335 1.00 88.00 96 ALA A N 1
ATOM 732 C CA . ALA A 1 96 ? -8.097 0.571 -30.141 1.00 88.00 96 ALA A CA 1
ATOM 733 C C . ALA A 1 96 ? -7.490 1.449 -29.047 1.00 88.00 96 ALA A C 1
ATOM 735 O O . ALA A 1 96 ? -6.296 1.347 -28.769 1.00 88.00 96 ALA A O 1
ATOM 736 N N . GLU A 1 97 ? -8.318 2.281 -28.427 1.00 88.62 97 GLU A N 1
ATOM 737 C CA . GLU A 1 97 ? -7.915 3.155 -27.331 1.00 88.62 97 GLU A CA 1
ATOM 738 C C . GLU A 1 97 ? -8.636 2.741 -26.054 1.00 88.62 97 GLU A C 1
ATOM 740 O O . GLU A 1 97 ? -9.831 2.432 -26.072 1.00 88.62 97 GLU A O 1
ATOM 745 N N . PHE A 1 98 ? -7.897 2.708 -24.951 1.00 84.31 98 PHE A N 1
ATOM 746 C CA . PHE A 1 98 ? -8.420 2.364 -23.637 1.00 84.31 98 PHE A CA 1
ATOM 747 C C . PHE A 1 98 ? -8.029 3.431 -22.630 1.00 84.31 98 PHE A C 1
ATOM 749 O O . PHE A 1 98 ? -6.904 3.925 -22.648 1.00 84.31 98 PHE A O 1
ATOM 756 N N . ASP A 1 99 ? -8.932 3.735 -21.708 1.00 79.62 99 ASP A N 1
ATOM 757 C CA . ASP A 1 99 ? -8.612 4.556 -20.548 1.00 79.62 99 ASP A CA 1
ATOM 758 C C . ASP A 1 99 ? -7.564 3.841 -19.673 1.00 79.62 99 ASP A C 1
ATOM 760 O O . ASP A 1 99 ? -7.747 2.677 -19.302 1.00 79.62 99 ASP A O 1
ATOM 764 N N . THR A 1 100 ? -6.459 4.520 -19.347 1.00 72.19 100 THR A N 1
ATOM 765 C CA . THR A 1 100 ? -5.395 3.987 -18.481 1.00 72.19 100 THR A CA 1
ATOM 766 C C . THR A 1 100 ? -5.870 3.537 -17.107 1.00 72.19 100 THR A C 1
ATOM 768 O O . THR A 1 100 ? -5.244 2.642 -16.530 1.00 72.19 100 THR A O 1
ATOM 771 N N . GLU A 1 101 ? -6.917 4.162 -16.571 1.00 68.38 101 GLU A N 1
ATOM 772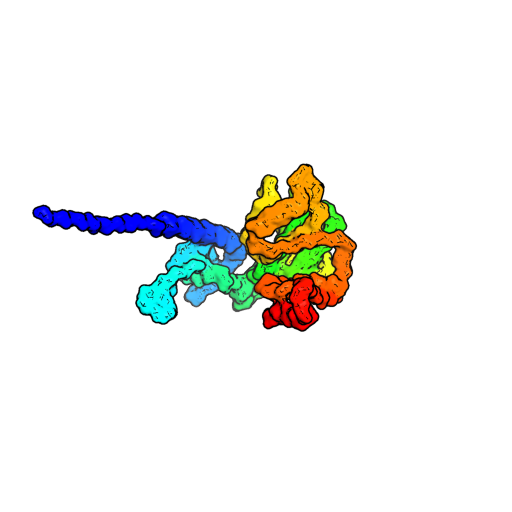 C CA . GLU A 1 101 ? -7.449 3.864 -15.241 1.00 68.38 101 GLU A CA 1
ATOM 773 C C . GLU A 1 101 ? -8.360 2.636 -15.263 1.00 68.38 101 GLU A C 1
ATOM 775 O O . GLU A 1 101 ? -8.372 1.848 -14.320 1.00 68.38 101 GLU A O 1
ATOM 780 N N . LEU A 1 102 ? -9.081 2.427 -16.368 1.00 68.00 102 LEU A N 1
ATOM 781 C CA . LEU A 1 102 ? -10.046 1.332 -16.510 1.00 68.00 102 LEU A CA 1
ATOM 782 C C . LEU A 1 102 ? -9.462 0.099 -17.210 1.00 68.00 102 LEU A C 1
ATOM 784 O O . LEU A 1 102 ? -10.063 -0.980 -17.189 1.00 68.00 102 LEU A O 1
ATOM 788 N N . PHE A 1 103 ? -8.301 0.231 -17.851 1.00 77.12 103 PHE A N 1
ATOM 789 C CA . PHE A 1 103 ? -7.680 -0.871 -18.570 1.00 77.12 103 PHE A CA 1
ATOM 790 C C . PHE A 1 103 ? -7.100 -1.922 -17.614 1.00 77.12 103 PHE A C 1
ATOM 792 O O . PHE A 1 103 ? -6.048 -1.734 -16.997 1.00 77.12 103 PHE A O 1
ATOM 799 N N . ASN A 1 104 ? -7.760 -3.083 -17.560 1.00 73.50 104 ASN A N 1
ATOM 800 C CA . ASN A 1 104 ? -7.296 -4.259 -16.832 1.00 73.50 104 ASN A CA 1
ATOM 801 C C . ASN A 1 104 ? -6.820 -5.360 -17.808 1.00 73.50 104 ASN A C 1
ATOM 803 O O . ASN A 1 104 ? -7.645 -6.122 -18.328 1.00 73.50 104 ASN A O 1
ATOM 807 N N . PRO A 1 105 ? -5.502 -5.485 -18.059 1.00 73.50 105 PRO A N 1
ATOM 808 C CA . PRO A 1 105 ? -4.981 -6.460 -19.011 1.00 73.50 105 PRO A CA 1
ATOM 809 C C . PRO A 1 105 ? -5.220 -7.913 -18.581 1.00 73.50 105 PRO A C 1
ATOM 811 O O . PRO A 1 105 ? -5.394 -8.766 -19.448 1.00 73.50 105 PRO A O 1
ATOM 814 N N . ALA A 1 106 ? -5.315 -8.207 -17.278 1.00 71.69 106 ALA A N 1
ATOM 815 C CA . ALA A 1 106 ? -5.656 -9.551 -16.803 1.00 71.69 106 ALA A CA 1
ATOM 816 C C . ALA A 1 106 ? -7.056 -9.993 -17.228 1.00 71.69 106 ALA A C 1
ATOM 818 O O . ALA A 1 106 ? -7.246 -11.147 -17.604 1.00 71.69 106 ALA A O 1
ATOM 819 N N . TYR A 1 107 ? -8.031 -9.081 -17.206 1.00 74.62 107 TYR A N 1
ATOM 820 C CA . TYR A 1 107 ? -9.394 -9.396 -17.628 1.00 74.62 107 TYR A CA 1
ATOM 821 C C . TYR A 1 107 ? -9.451 -9.754 -19.119 1.00 74.62 107 TYR A C 1
ATOM 823 O O . TYR A 1 107 ? -10.076 -10.741 -19.509 1.00 74.62 107 TYR A O 1
ATOM 831 N N . LEU A 1 108 ? -8.736 -8.999 -19.958 1.00 73.56 108 LEU A N 1
ATOM 832 C CA . LEU A 1 108 ? -8.623 -9.305 -21.384 1.00 73.56 108 LEU A CA 1
ATOM 833 C C . LEU A 1 108 ? -7.876 -10.625 -21.619 1.00 73.56 108 LEU A C 1
ATOM 835 O O . LEU A 1 108 ? -8.347 -11.462 -22.387 1.00 73.56 108 LEU A O 1
ATOM 839 N N . ALA A 1 109 ? -6.767 -10.861 -20.913 1.00 72.44 109 ALA A N 1
ATOM 840 C CA . ALA A 1 109 ? -6.035 -12.127 -20.976 1.00 72.44 109 ALA A CA 1
ATOM 841 C C . ALA A 1 109 ? -6.934 -13.323 -20.618 1.00 72.44 109 ALA A C 1
ATOM 843 O O . ALA A 1 109 ? -6.922 -14.345 -21.306 1.00 72.44 109 ALA A O 1
ATOM 844 N N . GLN A 1 110 ? -7.766 -13.176 -19.584 1.00 76.88 110 GLN A N 1
ATOM 845 C CA . GLN A 1 110 ? -8.726 -14.188 -19.156 1.00 76.88 110 GLN A CA 1
ATOM 846 C C . GLN A 1 110 ? -9.775 -14.486 -20.235 1.00 76.88 110 GLN A C 1
ATOM 848 O O . GLN A 1 110 ? -10.034 -15.656 -20.520 1.00 76.88 110 GLN A O 1
ATOM 853 N N . LEU A 1 111 ? -10.356 -13.459 -20.868 1.00 75.00 111 LEU A N 1
ATOM 854 C CA . LEU A 1 111 ? -11.318 -13.639 -21.966 1.00 75.00 111 LEU A CA 1
ATOM 855 C C . LEU A 1 111 ? -10.715 -14.388 -23.162 1.00 75.00 111 LEU A C 1
ATOM 857 O O . LEU A 1 111 ? -11.431 -15.092 -23.875 1.00 75.00 111 LEU A O 1
ATOM 861 N N . HIS A 1 112 ? -9.403 -14.271 -23.357 1.00 73.44 112 HIS A N 1
ATOM 862 C CA . HIS A 1 112 ? -8.663 -14.958 -24.413 1.00 73.44 112 HIS A CA 1
ATOM 863 C C . HIS A 1 112 ? -8.067 -16.309 -23.987 1.00 73.44 112 HIS A C 1
ATOM 865 O O . HIS A 1 112 ? -7.375 -16.945 -24.779 1.00 73.44 112 HIS A O 1
ATOM 871 N N . GLY A 1 113 ? -8.377 -16.790 -22.779 1.00 75.38 113 GLY A N 1
ATOM 872 C CA . GLY A 1 113 ? -7.965 -18.114 -22.313 1.00 75.38 113 GLY A CA 1
ATOM 873 C C . GLY A 1 113 ? -6.489 -18.217 -21.926 1.00 75.38 113 GLY A C 1
ATOM 874 O O . GLY A 1 113 ? -5.914 -19.300 -22.035 1.00 75.38 113 GLY A O 1
ATOM 875 N N . ALA A 1 114 ? -5.868 -17.115 -21.489 1.00 74.50 114 ALA A N 1
ATOM 876 C CA . ALA A 1 114 ? -4.523 -17.141 -20.919 1.00 74.50 114 ALA A CA 1
ATOM 877 C C . ALA A 1 114 ? -4.439 -18.069 -19.689 1.00 74.50 114 ALA A C 1
ATOM 879 O O . ALA A 1 114 ? -5.443 -18.341 -19.023 1.00 74.50 114 ALA A O 1
ATOM 880 N N . SER A 1 115 ? -3.233 -18.562 -19.379 1.00 76.56 115 SER A N 1
ATOM 881 C CA . SER A 1 115 ? -3.010 -19.389 -18.187 1.00 76.56 115 SER A CA 1
ATOM 882 C C . SER A 1 115 ? -3.268 -18.595 -16.895 1.00 76.56 115 SER A C 1
ATOM 884 O O . SER A 1 115 ? -3.094 -17.374 -16.891 1.00 76.56 115 SER A O 1
ATOM 886 N N . PRO A 1 116 ? -3.640 -19.261 -15.783 1.00 68.94 116 PRO A N 1
ATOM 887 C CA . PRO A 1 116 ? -3.829 -18.604 -14.488 1.00 68.94 116 PRO A CA 1
ATOM 888 C C . PRO A 1 116 ? -2.625 -17.758 -14.053 1.00 68.94 116 PRO A C 1
ATOM 890 O O . PRO A 1 116 ? -2.809 -16.593 -13.715 1.00 68.94 116 PRO A O 1
ATOM 893 N N . ASP A 1 117 ? -1.408 -18.297 -14.174 1.00 69.06 117 ASP A N 1
ATOM 894 C CA . ASP A 1 117 ? -0.165 -17.593 -13.823 1.00 69.06 117 ASP A CA 1
ATOM 895 C C . ASP A 1 117 ? -0.005 -16.291 -14.630 1.00 69.06 117 ASP A C 1
ATOM 897 O O . ASP A 1 117 ? 0.327 -15.238 -14.091 1.00 69.06 117 ASP A O 1
ATOM 901 N N . ARG A 1 118 ? -0.344 -16.321 -15.928 1.00 67.56 118 ARG A N 1
ATOM 902 C CA . ARG A 1 118 ? -0.269 -15.144 -16.806 1.00 67.56 118 ARG A CA 1
ATOM 903 C C . ARG A 1 118 ? -1.339 -14.103 -16.482 1.00 67.56 118 ARG A C 1
ATOM 905 O O . ARG A 1 118 ? -1.093 -12.906 -16.604 1.00 67.56 118 ARG A O 1
ATOM 912 N N . ILE A 1 119 ? -2.534 -14.539 -16.086 1.00 67.75 119 ILE A N 1
ATOM 913 C CA . ILE A 1 119 ? -3.597 -13.638 -15.616 1.00 67.75 119 ILE A CA 1
ATOM 914 C C . ILE A 1 119 ? -3.147 -12.947 -14.324 1.00 67.75 119 ILE A C 1
ATOM 916 O O . ILE A 1 119 ? -3.372 -11.750 -14.165 1.00 67.75 119 ILE A O 1
ATOM 920 N N . GLU A 1 120 ? -2.474 -13.672 -13.430 1.00 63.75 120 GLU A N 1
ATOM 921 C CA . GLU A 1 120 ? -1.955 -13.127 -12.178 1.00 63.75 120 GLU A CA 1
ATOM 922 C C . GLU A 1 120 ? -0.826 -12.099 -12.391 1.00 63.75 120 GLU A C 1
ATOM 924 O O . GLU A 1 120 ? -0.833 -11.049 -11.745 1.00 63.75 120 GLU A O 1
ATOM 929 N N . GLU A 1 121 ? 0.089 -12.334 -13.337 1.00 63.41 121 GLU A N 1
ATOM 930 C CA . GLU A 1 121 ? 1.123 -11.362 -13.744 1.00 63.41 121 GLU A CA 1
ATOM 931 C C . GLU A 1 121 ? 0.525 -10.050 -14.291 1.00 63.41 121 GLU A C 1
ATOM 933 O O . GLU A 1 121 ? 1.037 -8.944 -14.069 1.00 63.41 121 GLU A O 1
ATOM 938 N N . LEU A 1 122 ? -0.575 -10.164 -15.037 1.00 62.81 122 LEU A N 1
ATOM 939 C CA . LEU A 1 122 ? -1.231 -9.037 -15.698 1.00 62.81 122 LEU A CA 1
ATOM 940 C C . LEU A 1 122 ? -2.242 -8.322 -14.799 1.00 62.81 122 LEU A C 1
ATOM 942 O O . LEU A 1 122 ? -2.753 -7.266 -15.183 1.00 62.81 122 LEU A O 1
ATOM 946 N N . ALA A 1 123 ? -2.551 -8.864 -13.619 1.00 59.81 123 ALA A N 1
ATOM 947 C CA . ALA A 1 123 ? -3.537 -8.269 -12.734 1.00 59.81 123 ALA A CA 1
ATOM 948 C C . ALA A 1 123 ? -3.062 -6.881 -12.291 1.00 59.81 123 ALA A C 1
ATOM 950 O O . ALA A 1 123 ? -1.909 -6.668 -11.898 1.00 59.81 123 ALA A O 1
ATOM 951 N N . VAL A 1 124 ? -3.954 -5.894 -12.385 1.00 59.00 124 VAL A N 1
ATOM 952 C CA . VAL A 1 124 ? -3.724 -4.596 -11.754 1.00 59.00 124 VAL A CA 1
ATOM 953 C C . VAL A 1 124 ? -3.891 -4.812 -10.255 1.00 59.00 124 VAL A C 1
ATOM 955 O O . VAL A 1 124 ? -5.001 -4.988 -9.765 1.00 59.00 124 VAL A O 1
ATOM 958 N N . ARG A 1 125 ? -2.766 -4.866 -9.542 1.00 64.50 125 ARG A N 1
ATOM 959 C CA . ARG A 1 125 ? -2.741 -4.897 -8.081 1.00 64.50 125 ARG A CA 1
ATOM 960 C C . ARG A 1 125 ? -2.831 -3.458 -7.593 1.00 64.50 125 ARG A C 1
ATOM 962 O O . ARG A 1 125 ? -1.892 -2.685 -7.771 1.00 64.50 125 ARG A O 1
ATOM 969 N N . GLU A 1 126 ? -3.994 -3.089 -7.071 1.00 70.81 126 GLU A N 1
ATOM 970 C CA . GLU A 1 126 ? -4.277 -1.716 -6.636 1.00 70.81 126 GLU A CA 1
ATOM 971 C C . GLU A 1 126 ? -3.584 -1.378 -5.312 1.00 70.81 126 GLU A C 1
ATOM 973 O O . GLU A 1 126 ? -3.228 -0.226 -5.076 1.00 70.81 126 GLU A O 1
ATOM 978 N N . PHE A 1 127 ? -3.336 -2.384 -4.467 1.00 87.12 127 PHE A N 1
ATOM 979 C CA . PHE A 1 127 ? -2.702 -2.186 -3.171 1.00 87.12 127 PHE A CA 1
ATOM 980 C C . PHE A 1 127 ? -1.233 -2.609 -3.189 1.00 87.12 127 PHE A C 1
ATOM 982 O O . PHE A 1 127 ? -0.900 -3.780 -3.371 1.00 87.12 127 PHE A O 1
ATOM 989 N N . ARG A 1 128 ? -0.338 -1.643 -2.990 1.00 93.12 128 ARG A N 1
ATOM 990 C CA . ARG A 1 128 ? 1.113 -1.854 -2.982 1.00 93.12 128 ARG A CA 1
ATOM 991 C C . ARG A 1 128 ? 1.728 -1.327 -1.706 1.00 93.12 128 ARG A C 1
ATOM 993 O O . ARG A 1 128 ? 1.507 -0.165 -1.358 1.00 93.12 128 ARG A O 1
ATOM 1000 N N . ILE A 1 129 ? 2.537 -2.152 -1.052 1.00 95.69 129 ILE A N 1
ATOM 1001 C CA . ILE A 1 129 ? 3.301 -1.738 0.125 1.00 95.69 129 ILE A CA 1
ATOM 1002 C C . ILE A 1 129 ? 4.768 -1.586 -0.254 1.00 95.69 129 ILE A C 1
ATOM 1004 O O . ILE A 1 129 ? 5.403 -2.539 -0.696 1.00 95.69 129 ILE A O 1
ATOM 1008 N N . LEU A 1 130 ? 5.316 -0.393 -0.049 1.00 96.31 130 LEU A N 1
ATOM 1009 C CA . LEU A 1 130 ? 6.738 -0.111 -0.175 1.00 96.31 130 LEU A CA 1
ATOM 1010 C C . LEU A 1 130 ? 7.461 -0.474 1.122 1.00 96.31 130 LEU A C 1
ATOM 1012 O O . LEU A 1 130 ? 7.078 -0.004 2.192 1.00 96.31 130 LEU A O 1
ATOM 1016 N N . VAL A 1 131 ? 8.528 -1.262 1.026 1.00 96.06 131 VAL A N 1
ATOM 1017 C CA . VAL A 1 131 ? 9.316 -1.729 2.170 1.00 96.06 131 VAL A CA 1
ATOM 1018 C C . VAL A 1 131 ? 10.805 -1.470 1.902 1.00 96.06 131 VAL A C 1
ATOM 1020 O O . VAL A 1 131 ? 11.402 -2.154 1.072 1.00 96.06 131 VAL A O 1
ATOM 1023 N N . PRO A 1 132 ? 11.447 -0.495 2.563 1.00 94.38 132 PRO A N 1
ATOM 1024 C CA . PRO A 1 132 ? 12.882 -0.296 2.455 1.00 94.38 132 PRO A CA 1
ATOM 1025 C C . PRO A 1 132 ? 13.638 -1.312 3.312 1.00 94.38 132 PRO A C 1
ATOM 1027 O O . PRO A 1 132 ? 13.455 -1.347 4.531 1.00 94.38 132 PRO A O 1
ATOM 1030 N N . LEU A 1 133 ? 14.526 -2.088 2.686 1.00 92.81 133 LEU A N 1
ATOM 1031 C CA . LEU A 1 133 ? 15.384 -3.070 3.353 1.00 92.81 133 LEU A CA 1
ATOM 1032 C C . LEU A 1 133 ? 16.870 -2.832 3.046 1.00 92.81 133 LEU A C 1
ATOM 1034 O O . LEU A 1 133 ? 17.259 -2.526 1.925 1.00 92.81 133 LEU A O 1
ATOM 1038 N N . LYS A 1 134 ? 17.705 -2.981 4.068 1.00 89.44 134 LYS A N 1
ATOM 1039 C CA . LYS A 1 134 ? 19.166 -2.882 4.078 1.00 89.44 134 LYS A CA 1
ATOM 1040 C C . LYS A 1 134 ? 19.871 -4.212 3.841 1.00 89.44 134 LYS A C 1
ATOM 1042 O O . LYS A 1 134 ? 21.087 -4.196 3.683 1.00 89.44 134 LYS A O 1
ATOM 1047 N N . GLY A 1 135 ? 19.162 -5.338 3.916 1.00 87.94 135 GLY A N 1
ATOM 1048 C CA . GLY A 1 135 ? 19.726 -6.683 3.752 1.00 87.94 135 GLY A CA 1
ATOM 1049 C C . GLY A 1 135 ? 20.382 -7.273 5.004 1.00 87.94 135 GLY A C 1
ATOM 1050 O O . GLY A 1 135 ? 20.701 -8.459 5.017 1.00 87.94 135 GLY A O 1
ATOM 1051 N N . ASP A 1 136 ? 20.559 -6.489 6.072 1.00 87.25 136 ASP A N 1
ATOM 1052 C CA . ASP A 1 136 ? 21.117 -6.934 7.355 1.00 87.25 136 ASP A CA 1
ATOM 1053 C C . ASP A 1 136 ? 20.054 -7.116 8.455 1.00 87.25 136 ASP A C 1
ATOM 1055 O O . ASP A 1 136 ? 20.385 -7.291 9.635 1.00 87.25 136 ASP A O 1
ATOM 1059 N N . GLU A 1 137 ? 18.761 -7.096 8.105 1.00 87.25 137 GLU A N 1
ATOM 1060 C CA . GLU A 1 137 ? 17.703 -7.262 9.095 1.00 87.25 137 GLU A CA 1
ATOM 1061 C C . GLU A 1 137 ? 17.713 -8.677 9.656 1.00 87.25 137 GLU A C 1
ATOM 1063 O O . GLU A 1 137 ? 17.653 -9.676 8.936 1.00 87.25 137 GLU A O 1
ATOM 1068 N N . LYS A 1 138 ? 17.686 -8.744 10.985 1.00 85.00 138 LYS A N 1
ATOM 1069 C CA . LYS A 1 138 ? 17.734 -9.995 11.746 1.00 85.00 138 LYS A CA 1
ATOM 1070 C C . LYS A 1 138 ? 16.463 -10.835 11.639 1.00 85.00 138 LYS A C 1
ATOM 1072 O O . LYS A 1 138 ? 16.486 -11.999 12.024 1.00 85.00 138 LYS A O 1
ATOM 1077 N N . THR A 1 139 ? 15.354 -10.230 11.225 1.00 85.38 139 THR A N 1
ATOM 1078 C CA . THR A 1 139 ? 14.036 -10.866 11.180 1.00 85.38 139 THR A CA 1
ATOM 1079 C C . THR A 1 139 ? 13.339 -10.552 9.860 1.00 85.38 139 THR A C 1
ATOM 1081 O O . THR A 1 139 ? 13.582 -9.511 9.245 1.00 85.38 139 THR A O 1
ATOM 1084 N N . ASP A 1 140 ? 12.445 -11.449 9.446 1.00 91.81 140 ASP A N 1
ATOM 1085 C CA . ASP A 1 140 ? 11.561 -11.259 8.285 1.00 91.81 140 ASP A CA 1
ATOM 1086 C C . ASP A 1 140 ? 10.245 -10.574 8.656 1.00 91.81 140 ASP A C 1
ATOM 1088 O O . ASP A 1 140 ? 9.357 -10.427 7.830 1.00 91.81 140 ASP A O 1
ATOM 1092 N N . THR A 1 141 ? 10.120 -10.115 9.904 1.00 89.62 141 THR A N 1
ATOM 1093 C CA . THR A 1 141 ? 8.889 -9.562 10.475 1.00 89.62 141 THR A CA 1
ATOM 1094 C C . THR A 1 141 ? 8.252 -8.473 9.609 1.00 89.62 141 THR A C 1
ATOM 1096 O O . THR A 1 141 ? 7.032 -8.400 9.511 1.00 89.62 141 THR A O 1
ATOM 1099 N N . MET A 1 142 ? 9.060 -7.607 8.993 1.00 91.62 142 MET A N 1
ATOM 1100 C CA . MET A 1 142 ? 8.538 -6.536 8.143 1.00 91.62 142 MET A CA 1
ATOM 1101 C C . MET A 1 142 ? 7.978 -7.068 6.823 1.00 91.62 142 MET A C 1
ATOM 1103 O O . MET A 1 142 ? 6.927 -6.610 6.390 1.00 91.62 142 MET A O 1
ATOM 1107 N N . LEU A 1 143 ? 8.649 -8.051 6.215 1.00 94.19 143 LEU A N 1
ATOM 1108 C CA . LEU A 1 143 ? 8.153 -8.723 5.014 1.00 94.19 143 LEU A CA 1
ATOM 1109 C C . LEU A 1 143 ? 6.892 -9.523 5.328 1.00 94.19 143 LEU A C 1
ATOM 1111 O O . LEU A 1 143 ? 5.929 -9.443 4.580 1.00 94.19 143 LEU A O 1
ATOM 1115 N N . ASP A 1 144 ? 6.864 -10.210 6.467 1.00 92.38 144 ASP A N 1
ATOM 1116 C CA . ASP A 1 144 ? 5.691 -10.932 6.955 1.00 92.38 144 ASP A CA 1
ATOM 1117 C C . ASP A 1 144 ? 4.487 -9.999 7.114 1.00 92.38 144 ASP A C 1
ATOM 1119 O O . ASP A 1 144 ? 3.410 -10.280 6.602 1.00 92.38 144 ASP A O 1
ATOM 1123 N N . LEU A 1 145 ? 4.669 -8.851 7.773 1.00 91.88 145 LEU A N 1
ATOM 1124 C CA . LEU A 1 145 ? 3.615 -7.844 7.911 1.00 91.88 145 LEU A CA 1
ATOM 1125 C C . LEU A 1 145 ? 3.157 -7.313 6.553 1.00 91.88 145 LEU A C 1
ATOM 1127 O O . LEU A 1 145 ? 1.959 -7.229 6.295 1.00 91.88 145 LEU A O 1
ATOM 1131 N N . ALA A 1 146 ? 4.100 -6.930 5.694 1.00 94.56 146 ALA A N 1
ATOM 1132 C CA . ALA A 1 146 ? 3.779 -6.342 4.404 1.00 94.56 146 ALA A CA 1
ATOM 1133 C C . ALA A 1 146 ? 3.066 -7.340 3.481 1.00 94.56 146 ALA A C 1
ATOM 1135 O O . ALA A 1 146 ? 2.082 -6.979 2.834 1.00 94.56 146 ALA A O 1
ATOM 1136 N N . THR A 1 147 ? 3.523 -8.591 3.434 1.00 94.06 147 THR A N 1
ATOM 1137 C CA . THR A 1 147 ? 2.899 -9.627 2.608 1.00 94.06 147 THR A CA 1
ATOM 1138 C C . THR A 1 147 ? 1.525 -10.002 3.127 1.00 94.06 147 THR A C 1
ATOM 1140 O O . THR A 1 147 ? 0.603 -10.028 2.323 1.00 94.06 147 THR A O 1
ATOM 1143 N N . ALA A 1 148 ? 1.352 -10.166 4.440 1.00 90.88 148 ALA A N 1
ATOM 1144 C CA . ALA A 1 148 ? 0.056 -10.472 5.037 1.00 90.88 148 ALA A CA 1
ATOM 1145 C C . ALA A 1 148 ? -0.996 -9.383 4.762 1.00 90.88 148 ALA A C 1
ATOM 1147 O O . ALA A 1 148 ? -2.115 -9.687 4.361 1.00 90.88 148 ALA A O 1
ATOM 1148 N N . ILE A 1 149 ? -0.640 -8.101 4.920 1.00 91.25 149 ILE A N 1
ATOM 1149 C CA . ILE A 1 149 ? -1.555 -6.988 4.607 1.00 91.25 149 ILE A CA 1
ATOM 1150 C C . ILE A 1 149 ? -1.854 -6.940 3.105 1.00 91.25 149 ILE A C 1
ATOM 1152 O O . ILE A 1 149 ? -2.996 -6.730 2.700 1.00 91.25 149 ILE A O 1
ATOM 1156 N N . SER A 1 150 ? -0.823 -7.094 2.272 1.00 92.25 150 SER A N 1
ATOM 1157 C CA . SER A 1 150 ? -0.985 -7.002 0.822 1.00 92.25 150 SER A CA 1
ATOM 1158 C C . SER A 1 150 ? -1.810 -8.166 0.281 1.00 92.25 150 SER A C 1
ATOM 1160 O O . SER A 1 150 ? -2.646 -7.944 -0.586 1.00 92.25 150 SER A O 1
ATOM 1162 N N . GLY A 1 151 ? -1.625 -9.385 0.790 1.00 89.62 151 GLY A N 1
ATOM 1163 C CA . GLY A 1 151 ? -2.303 -10.587 0.302 1.00 89.62 151 GLY A CA 1
ATOM 1164 C C . GLY A 1 151 ? -3.815 -10.519 0.482 1.00 89.62 151 GLY A C 1
ATOM 1165 O O . GLY A 1 151 ? -4.550 -10.774 -0.470 1.00 89.62 151 GLY A O 1
ATOM 1166 N N . GLU A 1 152 ? -4.273 -10.020 1.633 1.00 86.69 152 GLU A N 1
ATOM 1167 C CA . GLU A 1 152 ? -5.691 -9.736 1.912 1.00 86.69 152 GLU A CA 1
ATOM 1168 C C . GLU A 1 152 ? -6.323 -8.785 0.878 1.00 86.69 152 GLU A C 1
ATOM 1170 O O . GLU A 1 152 ? -7.513 -8.870 0.572 1.00 86.69 152 GLU A O 1
ATOM 1175 N N . GLN A 1 153 ? -5.522 -7.887 0.297 1.00 85.06 153 GLN A N 1
ATOM 1176 C CA . GLN A 1 153 ? -5.954 -6.932 -0.728 1.00 85.06 153 GLN A CA 1
ATOM 1177 C C . GLN A 1 153 ? -5.585 -7.353 -2.155 1.00 85.06 153 GLN A C 1
ATOM 1179 O O . GLN A 1 153 ? -5.704 -6.550 -3.081 1.00 85.06 153 GLN A O 1
ATOM 1184 N N . LYS A 1 154 ? -5.125 -8.598 -2.355 1.00 85.56 154 LYS A N 1
ATOM 1185 C CA . LYS A 1 154 ? -4.584 -9.086 -3.640 1.00 85.56 154 LYS A CA 1
ATOM 1186 C C . LYS A 1 154 ? -3.503 -8.152 -4.205 1.00 85.56 154 LYS A C 1
ATOM 1188 O O . LYS A 1 154 ? -3.383 -7.948 -5.412 1.00 85.56 154 LYS A O 1
ATOM 1193 N N . GLY A 1 155 ? -2.751 -7.554 -3.293 1.00 90.62 155 GLY A N 1
ATOM 1194 C CA . GLY A 1 155 ? -1.704 -6.582 -3.522 1.00 90.62 155 GLY A CA 1
ATOM 1195 C C . GLY A 1 155 ? -0.342 -7.211 -3.776 1.00 90.62 155 GLY A C 1
ATOM 1196 O O . GLY A 1 155 ? -0.215 -8.415 -4.009 1.00 90.62 155 GLY A O 1
ATOM 1197 N N . GLU A 1 156 ? 0.692 -6.382 -3.730 1.00 93.38 156 GLU A N 1
ATOM 1198 C CA . GLU A 1 156 ? 2.094 -6.799 -3.825 1.00 93.38 156 GLU A CA 1
ATOM 1199 C C . GLU A 1 156 ? 2.993 -5.953 -2.920 1.00 93.38 156 GLU A C 1
ATOM 1201 O O . GLU A 1 156 ? 2.668 -4.819 -2.553 1.00 93.38 156 GLU A O 1
ATOM 1206 N N . VAL A 1 157 ? 4.147 -6.515 -2.571 1.00 96.56 157 VAL A N 1
ATOM 1207 C CA . VAL A 1 157 ? 5.163 -5.839 -1.770 1.00 96.56 157 VAL A CA 1
ATOM 1208 C C . VAL A 1 157 ? 6.306 -5.404 -2.675 1.00 96.56 157 VAL A C 1
ATOM 1210 O O . VAL A 1 157 ? 6.960 -6.225 -3.312 1.00 96.56 157 VAL A O 1
ATOM 1213 N N . ILE A 1 158 ? 6.584 -4.105 -2.693 1.00 96.00 158 ILE A N 1
ATOM 1214 C CA . ILE A 1 158 ? 7.721 -3.514 -3.392 1.00 96.00 158 ILE A CA 1
ATOM 1215 C C . ILE A 1 158 ? 8.839 -3.310 -2.375 1.00 96.00 158 ILE A C 1
ATOM 1217 O O . ILE A 1 158 ? 8.770 -2.418 -1.532 1.00 96.00 158 ILE A O 1
ATOM 1221 N N . VAL A 1 159 ? 9.885 -4.123 -2.445 1.00 96.75 159 VAL A N 1
ATOM 1222 C CA . VAL A 1 159 ? 11.081 -3.951 -1.621 1.00 96.75 159 VAL A CA 1
ATOM 1223 C C . VAL A 1 159 ? 12.026 -2.985 -2.313 1.00 96.75 159 VAL A C 1
ATOM 1225 O O . VAL A 1 159 ? 12.443 -3.234 -3.441 1.00 96.75 159 VAL A O 1
ATOM 1228 N N . VAL A 1 160 ? 12.411 -1.909 -1.630 1.00 93.75 160 VAL A N 1
ATOM 1229 C CA . VAL A 1 160 ? 13.508 -1.051 -2.087 1.00 93.75 160 VAL A CA 1
ATOM 1230 C C . VAL A 1 160 ? 14.776 -1.410 -1.354 1.00 93.75 160 VAL A C 1
ATOM 1232 O O . VAL A 1 160 ? 14.835 -1.396 -0.125 1.00 93.75 160 VAL A O 1
ATOM 1235 N N . ASP A 1 161 ? 15.794 -1.696 -2.148 1.00 92.00 161 ASP A N 1
ATOM 1236 C CA . ASP A 1 161 ? 17.142 -1.933 -1.677 1.00 92.00 161 ASP A CA 1
ATOM 1237 C C . ASP A 1 161 ? 17.782 -0.620 -1.206 1.00 92.00 161 ASP A C 1
ATOM 1239 O O . ASP A 1 161 ? 18.084 0.264 -2.010 1.00 92.00 161 ASP A O 1
ATOM 1243 N N . VAL A 1 162 ? 17.955 -0.485 0.107 1.00 88.75 162 VAL A N 1
ATOM 1244 C CA . VAL A 1 162 ? 18.598 0.663 0.766 1.00 88.75 162 VAL A CA 1
ATOM 1245 C C . VAL A 1 162 ? 19.922 0.265 1.421 1.00 88.75 162 VAL A C 1
ATOM 1247 O O . VAL A 1 162 ? 20.421 0.955 2.318 1.00 88.75 162 VAL A O 1
ATOM 1250 N N . ALA A 1 163 ? 20.485 -0.875 1.013 1.00 82.50 163 ALA A N 1
ATOM 1251 C CA . ALA A 1 163 ? 21.801 -1.300 1.450 1.00 82.50 163 ALA A CA 1
ATOM 1252 C C . ALA A 1 163 ? 22.876 -0.274 1.054 1.00 82.50 163 ALA A C 1
ATOM 1254 O O . ALA A 1 163 ? 22.804 0.383 0.020 1.00 82.50 163 ALA A O 1
ATOM 1255 N N . GLN A 1 164 ? 23.894 -0.136 1.907 1.00 80.62 164 GLN A N 1
ATOM 1256 C CA . GLN A 1 164 ? 25.016 0.791 1.693 1.00 80.62 164 GLN A CA 1
ATOM 1257 C C . GLN A 1 164 ? 26.268 0.094 1.141 1.00 80.62 164 GLN A C 1
ATOM 1259 O O . GLN A 1 164 ? 27.288 0.744 0.913 1.00 80.62 164 GLN A O 1
ATOM 1264 N N . THR A 1 165 ? 26.235 -1.233 1.001 1.00 84.88 165 THR A N 1
ATOM 1265 C CA . THR A 1 165 ? 27.385 -2.048 0.597 1.00 84.88 165 THR A CA 1
ATOM 1266 C C . THR A 1 165 ? 26.944 -3.148 -0.364 1.00 84.88 165 THR A C 1
ATOM 1268 O O . THR A 1 165 ? 25.850 -3.691 -0.227 1.00 84.88 165 THR A O 1
ATOM 1271 N N . GLU A 1 166 ? 27.826 -3.532 -1.292 1.00 87.19 166 GLU A N 1
ATOM 1272 C CA . GLU A 1 166 ? 27.609 -4.660 -2.220 1.00 87.19 166 GLU A CA 1
ATOM 1273 C C . GLU A 1 166 ? 27.265 -5.966 -1.496 1.00 87.19 166 GLU A C 1
ATOM 1275 O O . GLU A 1 166 ? 26.350 -6.681 -1.892 1.00 87.19 166 GLU A O 1
ATOM 1280 N N . ILE A 1 167 ? 27.932 -6.233 -0.369 1.00 89.44 167 ILE A N 1
ATOM 1281 C CA . ILE A 1 167 ? 27.657 -7.414 0.461 1.00 89.44 167 ILE A CA 1
ATOM 1282 C C . ILE A 1 167 ? 26.200 -7.406 0.935 1.00 89.44 167 ILE A C 1
ATOM 1284 O O . ILE A 1 167 ? 25.523 -8.428 0.892 1.00 89.44 167 ILE A O 1
ATOM 1288 N N . ASN A 1 168 ? 25.699 -6.253 1.370 1.00 87.44 168 ASN A N 1
ATOM 1289 C CA . ASN A 1 168 ? 24.329 -6.132 1.844 1.00 87.44 168 ASN A CA 1
ATOM 1290 C C . ASN A 1 168 ? 23.301 -6.230 0.699 1.00 87.44 168 ASN A C 1
ATOM 1292 O O . ASN A 1 168 ? 22.237 -6.811 0.906 1.00 87.44 168 ASN A O 1
ATOM 1296 N N . HIS A 1 169 ? 23.623 -5.736 -0.504 1.00 87.88 169 HIS A N 1
ATOM 1297 C CA . HIS A 1 169 ? 22.797 -5.935 -1.704 1.00 87.88 169 HIS A CA 1
ATOM 1298 C C . HIS A 1 169 ? 22.641 -7.430 -2.041 1.00 87.88 169 HIS A C 1
ATOM 1300 O O . HIS A 1 169 ? 21.538 -7.906 -2.321 1.00 87.88 169 HIS A O 1
ATOM 1306 N N . GLU A 1 170 ? 23.737 -8.195 -1.990 1.00 90.44 170 GLU A N 1
ATOM 1307 C CA . GLU A 1 170 ? 23.722 -9.647 -2.213 1.00 90.44 170 GLU A CA 1
ATOM 1308 C C . GLU A 1 170 ? 22.931 -10.385 -1.127 1.00 90.44 170 GLU A C 1
ATOM 1310 O O . GLU A 1 170 ? 22.084 -11.221 -1.450 1.00 90.44 170 GLU A O 1
ATOM 1315 N N . LEU A 1 171 ? 23.142 -10.027 0.146 1.00 92.69 171 LEU A N 1
ATOM 1316 C CA . LEU A 1 171 ? 22.399 -10.597 1.272 1.00 92.69 171 LEU A CA 1
ATOM 1317 C C . LEU A 1 171 ? 20.894 -10.350 1.151 1.00 92.69 171 LEU A C 1
ATOM 1319 O O . LEU A 1 171 ? 20.113 -11.262 1.412 1.00 92.69 171 LEU A O 1
ATOM 1323 N N . LEU A 1 172 ? 20.474 -9.155 0.724 1.00 93.62 172 LEU A N 1
ATOM 1324 C CA . LEU A 1 172 ? 19.058 -8.858 0.514 1.00 93.62 172 LEU A CA 1
ATOM 1325 C C . LEU A 1 172 ? 18.456 -9.742 -0.583 1.00 93.62 172 LEU A C 1
ATOM 1327 O O . LEU A 1 172 ? 17.375 -10.295 -0.394 1.00 93.62 172 LEU A O 1
ATOM 1331 N N . ARG A 1 173 ? 19.153 -9.923 -1.711 1.00 92.31 173 ARG A N 1
ATOM 1332 C CA . ARG A 1 173 ? 18.686 -10.811 -2.788 1.00 92.31 173 ARG A CA 1
ATOM 1333 C C . ARG A 1 173 ? 18.567 -12.260 -2.321 1.00 92.31 173 ARG A C 1
ATOM 1335 O O . ARG A 1 173 ? 17.527 -12.869 -2.532 1.00 92.31 173 ARG A O 1
ATOM 1342 N N . GLU A 1 174 ? 19.590 -12.792 -1.651 1.00 93.81 174 GLU A N 1
ATOM 1343 C CA . GLU A 1 174 ? 19.574 -14.162 -1.111 1.00 93.81 174 GLU A CA 1
ATOM 1344 C C . GLU A 1 174 ? 18.487 -14.342 -0.038 1.00 93.81 174 GLU A C 1
ATOM 1346 O O . GLU A 1 174 ? 17.896 -15.413 0.107 1.00 93.81 174 GLU A O 1
ATOM 1351 N N . LYS A 1 175 ? 18.214 -13.289 0.739 1.00 94.44 175 LYS A N 1
ATOM 1352 C CA . LYS A 1 175 ? 17.129 -13.269 1.718 1.00 94.44 175 LYS A CA 1
ATOM 1353 C C . LYS A 1 175 ? 15.767 -13.356 1.037 1.00 94.44 175 LYS A C 1
ATOM 1355 O O . LYS A 1 175 ? 14.964 -14.180 1.451 1.00 94.44 175 LYS A O 1
ATOM 1360 N N . LEU A 1 176 ? 15.522 -12.549 0.003 1.00 94.25 176 LEU A N 1
ATOM 1361 C CA . LEU A 1 176 ? 14.252 -12.559 -0.728 1.00 94.25 176 LEU A CA 1
ATOM 1362 C C . LEU A 1 176 ? 14.033 -13.853 -1.523 1.00 94.25 176 LEU A C 1
ATOM 1364 O O . LEU A 1 176 ? 12.909 -14.332 -1.571 1.00 94.25 176 LEU A O 1
ATOM 1368 N N . ASP A 1 177 ? 15.090 -14.447 -2.082 1.00 93.19 177 ASP A N 1
ATOM 1369 C CA . ASP A 1 177 ? 15.015 -15.731 -2.801 1.00 93.19 177 ASP A CA 1
ATOM 1370 C C . ASP A 1 177 ? 14.581 -16.895 -1.892 1.00 93.19 177 ASP A C 1
ATOM 1372 O O . ASP A 1 177 ? 13.891 -17.817 -2.318 1.00 93.19 177 ASP A O 1
ATOM 1376 N N . ARG A 1 178 ? 14.950 -16.833 -0.607 1.00 94.38 178 ARG A N 1
ATOM 1377 C CA . ARG A 1 178 ? 14.591 -17.838 0.408 1.00 94.38 178 ARG A CA 1
ATOM 1378 C C . ARG A 1 178 ? 13.419 -17.426 1.292 1.00 94.38 178 ARG A C 1
ATOM 1380 O O . ARG A 1 178 ? 13.135 -18.113 2.272 1.00 94.38 178 ARG A O 1
ATOM 1387 N N . TYR A 1 179 ? 12.809 -16.277 1.026 1.00 94.69 179 TYR A N 1
ATOM 1388 C CA . TYR A 1 179 ? 11.776 -15.743 1.893 1.00 94.69 179 TYR A CA 1
ATOM 1389 C C . TYR A 1 179 ? 10.486 -16.553 1.738 1.00 94.69 179 TYR A C 1
ATOM 1391 O O . TYR A 1 179 ? 9.907 -16.628 0.657 1.00 94.69 179 TYR A O 1
ATOM 1399 N N . GLU A 1 180 ? 10.022 -17.127 2.846 1.00 92.25 180 GLU A N 1
ATOM 1400 C CA . GLU A 1 180 ? 8.752 -17.844 2.934 1.00 92.25 180 GLU A CA 1
ATOM 1401 C C . GLU A 1 180 ? 7.844 -17.124 3.946 1.00 92.25 180 GLU A C 1
ATOM 1403 O O . GLU A 1 180 ? 8.179 -17.082 5.138 1.00 92.25 180 GLU A O 1
ATOM 1408 N N . PRO A 1 181 ? 6.710 -16.539 3.507 1.00 91.06 181 PRO A N 1
ATOM 1409 C CA . PRO A 1 181 ? 5.776 -15.852 4.395 1.00 91.06 181 PRO A CA 1
ATOM 1410 C C . PRO A 1 181 ? 5.247 -16.765 5.500 1.00 91.06 181 PRO A C 1
ATOM 1412 O O . PRO A 1 181 ? 4.848 -17.904 5.254 1.00 91.06 181 PRO A O 1
ATOM 1415 N N . ARG A 1 182 ? 5.226 -16.252 6.734 1.00 89.12 182 ARG A N 1
ATOM 1416 C CA . ARG A 1 182 ? 4.837 -17.038 7.923 1.00 89.12 182 ARG A CA 1
ATOM 1417 C C . ARG A 1 182 ? 3.421 -16.767 8.426 1.00 89.12 182 ARG A C 1
ATOM 1419 O O . ARG A 1 182 ? 2.959 -17.469 9.324 1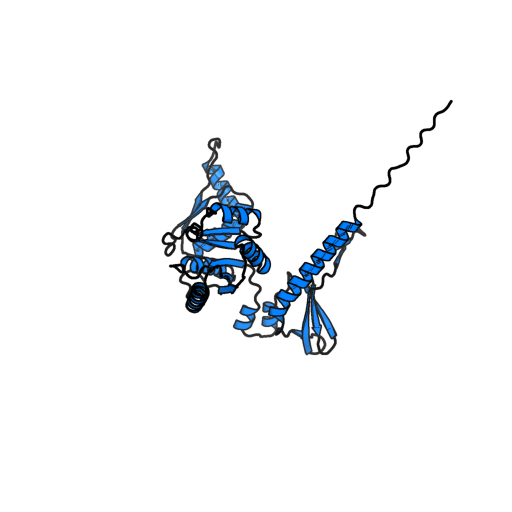.00 89.12 182 ARG A O 1
ATOM 1426 N N . ILE A 1 183 ? 2.772 -15.728 7.910 1.00 84.62 183 ILE A N 1
ATOM 1427 C CA . ILE A 1 183 ? 1.491 -15.207 8.395 1.00 84.62 183 ILE A CA 1
ATOM 1428 C C . ILE A 1 183 ? 0.633 -14.712 7.230 1.00 84.62 183 ILE A C 1
ATOM 1430 O O . ILE A 1 183 ? 1.169 -14.229 6.235 1.00 84.62 183 ILE A O 1
ATOM 1434 N N . GLY A 1 184 ? -0.688 -14.784 7.402 1.00 83.56 184 GLY A N 1
ATOM 1435 C CA . GLY A 1 184 ? -1.669 -14.313 6.424 1.00 83.56 184 GLY A CA 1
ATOM 1436 C C . GLY A 1 184 ? -1.598 -15.009 5.062 1.00 83.56 184 GLY A C 1
ATOM 1437 O O . GLY A 1 184 ? -0.898 -16.008 4.877 1.00 83.56 184 GLY A O 1
ATOM 1438 N N . ASP A 1 185 ? -2.339 -14.452 4.107 1.00 83.94 185 ASP A N 1
ATOM 1439 C CA . ASP A 1 185 ? -2.230 -14.828 2.702 1.00 83.94 185 ASP A CA 1
ATOM 1440 C C . ASP A 1 185 ? -0.974 -14.171 2.099 1.00 83.94 185 ASP A C 1
ATOM 1442 O O . ASP A 1 185 ? -0.798 -12.955 2.216 1.00 83.94 185 ASP A O 1
ATOM 1446 N N . PRO A 1 186 ? -0.068 -14.935 1.465 1.00 87.06 186 PRO A N 1
ATOM 1447 C CA . PRO A 1 186 ? 1.173 -14.384 0.943 1.00 87.06 186 PRO A CA 1
ATOM 1448 C C . PRO A 1 186 ? 0.923 -13.506 -0.288 1.00 87.06 186 PRO A C 1
ATOM 1450 O O . PRO A 1 186 ? 0.221 -13.895 -1.221 1.00 87.06 186 PRO A O 1
ATOM 1453 N N . ALA A 1 187 ? 1.567 -12.341 -0.324 1.00 90.12 187 ALA A N 1
ATOM 1454 C CA . ALA A 1 187 ? 1.663 -11.502 -1.515 1.00 90.12 187 ALA A CA 1
ATOM 1455 C C . ALA A 1 187 ? 3.036 -11.663 -2.184 1.00 90.12 187 ALA A C 1
ATOM 1457 O O . ALA A 1 187 ? 4.030 -11.889 -1.487 1.00 90.12 187 ALA A O 1
ATOM 1458 N N . PRO A 1 188 ? 3.132 -11.503 -3.515 1.00 90.94 188 PRO A N 1
ATOM 1459 C CA . PRO A 1 188 ? 4.412 -11.492 -4.197 1.00 90.94 188 PRO A CA 1
ATOM 1460 C C . PRO A 1 188 ? 5.256 -10.309 -3.733 1.00 90.94 188 PRO A C 1
ATOM 1462 O O . PRO A 1 188 ? 4.747 -9.235 -3.391 1.00 90.94 188 PRO A O 1
ATOM 1465 N N . VAL A 1 189 ? 6.566 -10.529 -3.759 1.00 94.12 189 VAL A N 1
ATOM 1466 C CA . VAL A 1 189 ? 7.573 -9.553 -3.364 1.00 94.12 189 VAL A CA 1
ATOM 1467 C C . VAL A 1 189 ? 8.439 -9.223 -4.574 1.00 94.12 189 VAL A C 1
ATOM 1469 O O . VAL A 1 189 ? 9.040 -10.110 -5.176 1.00 94.12 189 VAL A O 1
ATOM 1472 N N . GLN A 1 190 ? 8.525 -7.942 -4.919 1.00 90.88 190 GLN A N 1
ATOM 1473 C CA . GLN A 1 190 ? 9.359 -7.437 -6.002 1.00 90.88 190 GLN A CA 1
ATOM 1474 C C . GLN A 1 190 ? 10.510 -6.608 -5.434 1.00 90.88 190 GLN A C 1
ATOM 1476 O O . GLN A 1 190 ? 10.282 -5.624 -4.737 1.00 90.88 190 GLN A O 1
ATOM 1481 N N . LEU A 1 191 ? 11.751 -6.956 -5.780 1.00 92.06 191 LEU A N 1
ATOM 1482 C CA . LEU A 1 191 ? 12.917 -6.136 -5.456 1.00 92.06 191 LEU A CA 1
ATOM 1483 C C . LEU A 1 191 ? 13.113 -5.032 -6.500 1.00 92.06 191 LEU A C 1
ATOM 1485 O O . LEU A 1 191 ? 13.220 -5.298 -7.697 1.00 92.06 191 LEU A O 1
ATOM 1489 N N . VAL A 1 192 ? 13.243 -3.796 -6.032 1.00 88.50 192 VAL A N 1
ATOM 1490 C CA . VAL A 1 192 ? 13.569 -2.618 -6.831 1.00 88.50 192 VAL A CA 1
ATOM 1491 C C . VAL A 1 192 ? 14.866 -2.021 -6.314 1.00 88.50 192 VAL A C 1
ATOM 1493 O O . VAL A 1 192 ? 14.990 -1.647 -5.148 1.00 88.50 192 VAL A O 1
ATOM 1496 N N . GLN A 1 193 ? 15.834 -1.889 -7.212 1.00 83.62 193 GLN A N 1
ATOM 1497 C CA . GLN A 1 193 ? 17.078 -1.195 -6.920 1.00 83.62 193 GLN A CA 1
ATOM 1498 C C . GLN A 1 193 ? 16.995 0.226 -7.452 1.00 83.62 193 GLN A C 1
ATOM 1500 O O . GLN A 1 193 ? 16.703 0.448 -8.630 1.00 83.62 193 GLN A O 1
ATOM 1505 N N . ARG A 1 194 ? 17.249 1.198 -6.575 1.00 76.75 194 ARG A N 1
ATOM 1506 C CA . ARG A 1 194 ? 17.315 2.602 -6.961 1.00 76.75 194 ARG A CA 1
ATOM 1507 C C . ARG A 1 194 ? 18.517 3.260 -6.294 1.00 76.75 194 ARG A C 1
ATOM 1509 O O . ARG A 1 194 ? 18.442 3.571 -5.109 1.00 76.75 194 ARG A O 1
ATOM 1516 N N . PRO A 1 195 ? 19.612 3.490 -7.033 1.00 72.38 195 PRO A N 1
ATOM 1517 C CA . PRO A 1 195 ? 20.716 4.268 -6.502 1.00 72.38 195 PRO 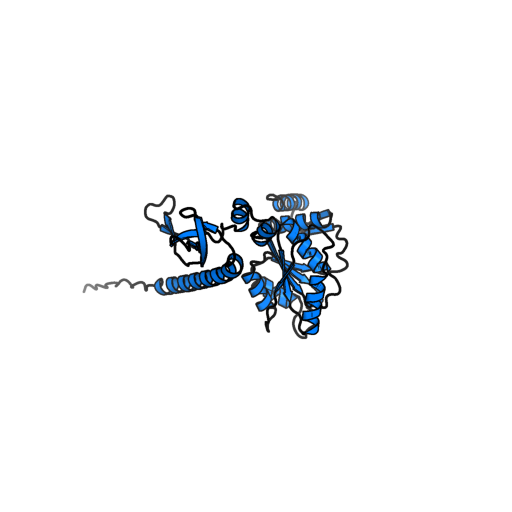A CA 1
ATOM 1518 C C . PRO A 1 195 ? 20.233 5.700 -6.250 1.00 72.38 195 PRO A C 1
ATOM 1520 O O . PRO A 1 195 ? 19.655 6.333 -7.135 1.00 72.38 195 PRO A O 1
ATOM 1523 N N . SER A 1 196 ? 20.437 6.193 -5.033 1.00 74.75 196 SER A N 1
ATOM 1524 C CA . SER A 1 196 ? 20.165 7.578 -4.657 1.00 74.75 196 SER A CA 1
ATOM 1525 C C . SER A 1 196 ? 21.065 7.981 -3.500 1.00 74.75 196 SER A C 1
ATOM 1527 O O . SER A 1 196 ? 21.223 7.223 -2.543 1.00 74.75 196 SER A O 1
ATOM 1529 N N . ASP A 1 197 ? 21.596 9.199 -3.565 1.00 77.44 197 ASP A N 1
ATOM 1530 C CA . ASP A 1 197 ? 22.365 9.796 -2.470 1.00 77.44 197 ASP A CA 1
ATOM 1531 C C . ASP A 1 197 ? 21.452 10.266 -1.321 1.00 77.44 197 ASP A C 1
ATOM 1533 O O . ASP A 1 197 ? 21.908 10.456 -0.193 1.00 77.44 197 ASP A O 1
ATOM 1537 N N . ASN A 1 198 ? 20.151 10.429 -1.599 1.00 85.00 198 ASN A N 1
ATOM 1538 C CA . ASN A 1 198 ? 19.125 10.790 -0.627 1.00 85.00 198 ASN A CA 1
ATOM 1539 C C . ASN A 1 198 ? 18.036 9.714 -0.566 1.00 85.00 198 ASN A C 1
ATOM 1541 O O . ASN A 1 198 ? 17.332 9.435 -1.541 1.00 85.00 198 ASN A O 1
ATOM 1545 N N . LEU A 1 199 ? 17.895 9.118 0.611 1.00 84.94 199 LEU A N 1
ATOM 1546 C CA . LEU A 1 199 ? 16.947 8.046 0.861 1.00 84.94 199 LEU A CA 1
ATOM 1547 C C . LEU A 1 199 ? 15.491 8.532 0.845 1.00 84.94 199 LEU A C 1
ATOM 1549 O O . LEU A 1 199 ? 14.640 7.833 0.308 1.00 84.94 199 LEU A O 1
ATOM 1553 N N . THR A 1 200 ? 15.201 9.728 1.362 1.00 87.56 200 THR A N 1
ATOM 1554 C CA . THR A 1 200 ? 13.842 10.293 1.322 1.00 87.56 200 THR A CA 1
ATOM 1555 C C . THR A 1 200 ? 13.377 10.445 -0.124 1.00 87.56 200 THR A C 1
ATOM 1557 O O . THR A 1 200 ? 12.352 9.876 -0.496 1.00 87.56 200 THR A O 1
ATOM 1560 N N . ASP A 1 201 ? 14.194 11.080 -0.968 1.00 85.25 201 ASP A N 1
ATOM 1561 C CA . ASP A 1 201 ? 13.889 11.270 -2.391 1.00 85.25 201 ASP A CA 1
ATOM 1562 C C . ASP A 1 201 ? 13.709 9.928 -3.107 1.00 85.25 201 ASP A C 1
ATOM 1564 O O . ASP A 1 201 ? 12.810 9.767 -3.932 1.00 85.25 201 ASP A O 1
ATOM 1568 N N . ALA A 1 202 ? 14.540 8.933 -2.777 1.00 87.75 202 ALA A N 1
ATOM 1569 C CA . ALA A 1 202 ? 14.416 7.596 -3.343 1.00 87.75 202 ALA A CA 1
ATOM 1570 C C . ALA A 1 202 ? 13.060 6.970 -3.004 1.00 87.75 202 ALA A C 1
ATOM 1572 O O . ALA A 1 202 ? 12.392 6.441 -3.893 1.00 87.75 202 ALA A O 1
ATOM 1573 N N . LEU A 1 203 ? 12.642 7.050 -1.738 1.00 90.31 203 LEU A N 1
ATOM 1574 C CA . LEU A 1 203 ? 11.377 6.483 -1.281 1.00 90.31 203 LEU A CA 1
ATOM 1575 C C . LEU A 1 203 ? 10.176 7.207 -1.881 1.00 90.31 203 LEU A C 1
ATOM 1577 O O . LEU A 1 203 ? 9.282 6.525 -2.371 1.00 90.31 203 LEU A O 1
ATOM 1581 N N . VAL A 1 204 ? 10.180 8.543 -1.927 1.00 87.44 204 VAL A N 1
ATOM 1582 C CA . VAL A 1 204 ? 9.118 9.341 -2.569 1.00 87.44 204 VAL A CA 1
ATOM 1583 C C . VAL A 1 204 ? 9.020 9.014 -4.061 1.00 87.44 204 VAL A C 1
ATOM 1585 O O . VAL A 1 204 ? 7.937 8.798 -4.603 1.00 87.44 204 VAL A O 1
ATOM 1588 N N . GLN A 1 205 ? 10.154 8.908 -4.754 1.00 84.06 205 GLN A N 1
ATOM 1589 C CA . GLN A 1 205 ? 10.147 8.603 -6.182 1.00 84.06 205 GLN A CA 1
ATOM 1590 C C . GLN A 1 205 ? 9.735 7.158 -6.483 1.00 84.06 205 GLN A C 1
ATOM 1592 O O . GLN A 1 205 ? 9.158 6.900 -7.544 1.00 84.06 205 GLN A O 1
ATOM 1597 N N . VAL A 1 206 ? 10.075 6.191 -5.625 1.00 87.62 206 VAL A N 1
ATOM 1598 C CA . VAL A 1 206 ? 9.617 4.805 -5.797 1.00 87.62 206 VAL A CA 1
ATOM 1599 C C . VAL A 1 206 ? 8.138 4.696 -5.445 1.00 87.62 206 VAL A C 1
ATOM 1601 O O . VAL A 1 206 ? 7.397 4.133 -6.245 1.00 87.62 206 VAL A O 1
ATOM 1604 N N . SER A 1 207 ? 7.680 5.268 -4.329 1.00 87.94 207 SER A N 1
ATOM 1605 C CA . SER A 1 207 ? 6.256 5.248 -3.980 1.00 87.94 207 SER A CA 1
ATOM 1606 C C . SER A 1 207 ? 5.408 5.894 -5.076 1.00 87.94 207 SER A C 1
ATOM 1608 O O . SER A 1 207 ? 4.404 5.311 -5.469 1.00 87.94 207 SER A O 1
ATOM 1610 N N . GLY A 1 208 ? 5.873 7.007 -5.659 1.00 77.88 208 GLY A N 1
ATOM 1611 C CA . GLY A 1 208 ? 5.301 7.641 -6.853 1.00 77.88 208 GLY A CA 1
ATOM 1612 C C . GLY A 1 208 ? 5.264 6.742 -8.073 1.00 77.88 208 GLY A C 1
ATOM 1613 O O . GLY A 1 208 ? 4.202 6.522 -8.649 1.00 77.88 208 GLY A O 1
ATOM 1614 N N . ARG A 1 209 ? 6.415 6.186 -8.459 1.00 80.19 209 ARG A N 1
ATOM 1615 C CA . ARG A 1 209 ? 6.521 5.337 -9.652 1.00 80.19 209 ARG A CA 1
ATOM 1616 C C . ARG A 1 209 ? 5.631 4.098 -9.570 1.00 80.19 209 ARG A C 1
ATOM 1618 O O . ARG A 1 209 ? 5.088 3.680 -10.588 1.00 80.19 209 ARG A O 1
ATOM 1625 N N . TYR A 1 210 ? 5.535 3.497 -8.390 1.00 80.75 210 TYR A N 1
ATOM 1626 C CA . TYR A 1 210 ? 4.785 2.265 -8.184 1.00 80.75 210 TYR A CA 1
ATOM 1627 C C . TYR A 1 210 ? 3.391 2.513 -7.609 1.00 80.75 210 TYR A C 1
ATOM 1629 O O . TYR A 1 210 ? 2.673 1.545 -7.408 1.00 80.75 210 TYR A O 1
ATOM 1637 N N . HIS A 1 211 ? 2.960 3.761 -7.399 1.00 82.12 211 HIS A N 1
ATOM 1638 C CA . HIS A 1 211 ? 1.668 4.085 -6.779 1.00 82.12 211 HIS A CA 1
ATOM 1639 C C . HIS A 1 211 ? 1.433 3.292 -5.485 1.00 82.12 211 HIS A C 1
ATOM 1641 O O . HIS A 1 211 ? 0.412 2.628 -5.314 1.00 82.12 211 HIS A O 1
ATOM 1647 N N . CYS A 1 212 ? 2.429 3.292 -4.600 1.00 89.75 212 CYS A N 1
ATOM 1648 C CA . CYS A 1 212 ? 2.328 2.570 -3.340 1.00 89.75 212 CYS A CA 1
ATOM 1649 C C . CYS A 1 212 ? 1.225 3.190 -2.478 1.00 89.75 212 CYS A C 1
ATOM 1651 O O . CYS A 1 212 ? 1.164 4.405 -2.335 1.00 89.75 212 CYS A O 1
ATOM 1653 N N . ALA A 1 213 ? 0.367 2.353 -1.901 1.00 89.94 213 ALA A N 1
ATOM 1654 C CA . ALA A 1 213 ? -0.690 2.783 -0.990 1.00 89.94 213 ALA A CA 1
ATOM 1655 C C . ALA A 1 213 ? -0.158 2.976 0.438 1.00 89.94 213 ALA A C 1
ATOM 1657 O O . ALA A 1 213 ? -0.664 3.810 1.186 1.00 89.94 213 ALA A O 1
ATOM 1658 N N . LEU A 1 214 ? 0.894 2.232 0.797 1.00 93.06 214 LEU A N 1
ATOM 1659 C CA . LEU A 1 214 ? 1.515 2.264 2.117 1.00 93.06 214 LEU A CA 1
ATOM 1660 C C . LEU A 1 214 ? 3.041 2.183 2.002 1.00 93.06 214 LEU A C 1
ATOM 1662 O O . LEU A 1 214 ? 3.568 1.358 1.262 1.00 93.06 214 LEU A O 1
ATOM 1666 N N . LEU A 1 215 ? 3.756 2.984 2.784 1.00 94.69 215 LEU A N 1
ATOM 1667 C CA . LEU A 1 215 ? 5.188 2.846 3.042 1.00 94.69 215 LEU A CA 1
ATOM 1668 C C . LEU A 1 215 ? 5.392 2.276 4.449 1.00 94.69 215 LEU A C 1
ATOM 1670 O O . LEU A 1 215 ? 4.992 2.897 5.428 1.00 94.69 215 LEU A O 1
ATOM 1674 N N . MET A 1 216 ? 6.026 1.111 4.567 1.00 94.25 216 MET A N 1
ATOM 1675 C CA . MET A 1 216 ? 6.277 0.436 5.842 1.00 94.25 216 MET A CA 1
ATOM 1676 C C . MET A 1 216 ? 7.764 0.462 6.197 1.00 94.25 216 MET A C 1
ATOM 1678 O O . MET A 1 216 ? 8.584 0.056 5.387 1.00 94.25 216 MET A O 1
ATOM 1682 N N . MET A 1 217 ? 8.127 0.906 7.403 1.00 90.81 217 MET A N 1
ATOM 1683 C CA . MET A 1 217 ? 9.525 1.152 7.799 1.00 90.81 217 MET A CA 1
ATOM 1684 C C . MET A 1 217 ? 9.838 0.561 9.186 1.00 90.81 217 MET A C 1
ATOM 1686 O O . MET A 1 217 ? 9.031 0.736 10.096 1.00 90.81 217 MET A O 1
ATOM 1690 N N . ASP A 1 218 ? 11.010 -0.061 9.413 1.00 87.25 218 ASP A N 1
ATOM 1691 C CA . ASP A 1 218 ? 11.452 -0.392 10.794 1.00 87.25 218 ASP A CA 1
ATOM 1692 C C . ASP A 1 218 ? 11.800 0.898 11.544 1.00 87.25 218 ASP A C 1
ATOM 1694 O O . ASP A 1 218 ? 12.559 1.717 11.039 1.00 87.25 218 ASP A O 1
ATOM 1698 N N . ALA A 1 219 ? 11.361 1.047 12.788 1.00 83.19 219 ALA A N 1
ATOM 1699 C CA . ALA A 1 219 ? 11.806 2.127 13.662 1.00 83.19 219 ALA A CA 1
ATOM 1700 C C . ALA A 1 219 ? 13.305 2.027 14.026 1.00 83.19 219 ALA A C 1
ATOM 1702 O O . ALA A 1 219 ? 14.006 3.032 14.115 1.00 83.19 219 ALA A O 1
ATOM 1703 N N . ARG A 1 220 ? 13.822 0.808 14.229 1.00 70.44 220 ARG A N 1
ATOM 1704 C CA . ARG A 1 220 ? 15.164 0.543 14.791 1.00 70.44 220 ARG A CA 1
ATOM 1705 C C . ARG A 1 220 ? 16.292 0.728 13.776 1.00 70.44 220 ARG A C 1
ATOM 1707 O O . ARG A 1 220 ? 17.447 0.903 14.156 1.00 70.44 220 ARG A O 1
ATOM 1714 N N . GLY A 1 221 ? 15.974 0.674 12.484 1.00 60.22 221 GLY A N 1
ATOM 1715 C CA . GLY A 1 221 ? 16.961 0.746 11.407 1.00 60.22 221 GLY A CA 1
ATOM 1716 C C . GLY A 1 221 ? 17.523 2.147 11.166 1.00 60.22 221 GLY A C 1
ATOM 1717 O O . GLY A 1 221 ? 18.567 2.281 10.537 1.00 60.22 221 GLY A O 1
ATOM 1718 N N . TRP A 1 222 ? 16.877 3.201 11.658 1.00 60.62 222 TRP A N 1
ATOM 1719 C CA . TRP A 1 222 ? 17.126 4.565 11.173 1.00 60.62 222 TRP A CA 1
ATOM 1720 C C . TRP A 1 222 ? 17.862 5.455 12.173 1.00 60.62 222 TRP A C 1
ATOM 1722 O O . TRP A 1 222 ? 18.138 6.612 11.883 1.00 60.62 222 TRP A O 1
ATOM 1732 N N . GLU A 1 223 ? 18.237 4.910 13.330 1.00 55.59 223 GLU A N 1
ATOM 1733 C CA . GLU A 1 223 ? 18.927 5.652 14.393 1.00 55.59 223 GLU A CA 1
ATOM 1734 C C . GLU A 1 223 ? 20.463 5.638 14.255 1.00 55.59 223 GLU A C 1
ATOM 1736 O O . GLU A 1 223 ? 21.162 6.366 14.960 1.00 55.59 223 GLU A O 1
ATOM 1741 N N . ASN A 1 224 ? 21.016 4.853 13.324 1.00 43.88 224 ASN A N 1
ATOM 1742 C CA . ASN A 1 224 ? 22.461 4.658 13.187 1.00 43.88 224 ASN A CA 1
ATOM 1743 C C . ASN A 1 224 ? 23.057 5.508 12.055 1.00 43.88 224 ASN A C 1
ATOM 1745 O O . ASN A 1 224 ? 23.388 5.013 10.981 1.00 43.88 224 ASN A O 1
ATOM 1749 N N . GLY A 1 225 ? 23.214 6.803 12.322 1.00 45.41 225 GLY A N 1
ATOM 1750 C CA . GLY A 1 225 ? 23.898 7.761 11.454 1.00 45.41 225 GLY A CA 1
ATOM 1751 C C . GLY A 1 225 ? 23.913 9.149 12.093 1.00 45.41 225 GLY A C 1
ATOM 1752 O O . GLY A 1 225 ? 22.958 9.540 12.753 1.00 45.41 225 GLY A O 1
ATOM 1753 N N . LYS A 1 226 ? 25.010 9.896 11.944 1.00 45.00 226 LYS A N 1
ATOM 1754 C CA . LYS A 1 226 ? 25.336 11.118 12.706 1.00 45.00 226 LYS A CA 1
ATOM 1755 C C . LYS A 1 226 ? 24.330 12.288 12.676 1.00 45.00 226 LYS A C 1
ATOM 1757 O O . LYS A 1 226 ? 24.647 13.293 13.308 1.00 45.00 226 LYS A O 1
ATOM 1762 N N . SER A 1 227 ? 23.167 12.242 12.020 1.00 43.06 227 SER A N 1
ATOM 1763 C CA . SER A 1 227 ? 22.317 13.445 11.969 1.00 43.06 227 SER A CA 1
ATOM 1764 C C . SER A 1 227 ? 20.848 13.297 11.565 1.00 43.06 227 SER A C 1
ATOM 1766 O O . SER A 1 227 ? 20.308 14.258 11.031 1.00 43.06 227 SER A O 1
ATOM 1768 N N . THR A 1 228 ? 20.147 12.203 11.852 1.00 49.44 228 THR A N 1
ATOM 1769 C CA . THR A 1 228 ? 18.678 12.226 11.711 1.00 49.44 228 THR A CA 1
ATOM 1770 C C . THR A 1 228 ? 18.043 11.255 12.686 1.00 49.44 228 THR A C 1
ATOM 1772 O O . THR A 1 228 ? 18.195 10.045 12.585 1.00 49.44 228 THR A O 1
ATOM 1775 N N . LYS A 1 229 ? 17.319 11.798 13.669 1.00 58.59 229 LYS A N 1
ATOM 1776 C CA . LYS A 1 229 ? 16.348 11.016 14.439 1.00 58.59 229 LYS A CA 1
ATOM 1777 C C . LYS A 1 229 ? 15.380 10.387 13.430 1.00 58.59 229 LYS A C 1
ATOM 1779 O O . LYS A 1 229 ? 15.048 11.061 12.461 1.00 58.59 229 LYS A O 1
ATOM 1784 N N . LEU A 1 230 ? 14.903 9.162 13.663 1.00 62.75 230 LEU A N 1
ATOM 1785 C CA . LEU A 1 230 ? 13.829 8.523 12.880 1.00 62.75 230 LEU A CA 1
ATOM 1786 C C . LEU A 1 230 ? 12.675 9.505 12.582 1.00 62.75 230 LEU A C 1
ATOM 1788 O O . LEU A 1 230 ? 12.124 9.497 11.486 1.00 62.75 230 LEU A O 1
ATOM 1792 N N . THR A 1 231 ? 12.395 10.417 13.522 1.00 65.19 231 THR A N 1
ATOM 1793 C CA . THR A 1 231 ? 11.461 11.530 13.332 1.00 65.19 231 THR A CA 1
ATOM 1794 C C . THR A 1 231 ? 11.790 12.382 12.110 1.00 65.19 231 THR A C 1
ATOM 1796 O O . THR A 1 231 ? 10.902 12.603 11.328 1.00 65.19 231 THR A O 1
ATOM 1799 N N . GLY A 1 232 ? 13.039 12.775 11.848 1.00 73.75 232 GLY A N 1
ATOM 1800 C CA . GLY A 1 232 ? 13.372 13.650 10.716 1.00 73.75 232 GLY A CA 1
ATOM 1801 C C . GLY A 1 232 ? 13.129 13.036 9.333 1.00 73.75 232 GLY A C 1
ATOM 1802 O O . GLY A 1 232 ? 12.746 13.757 8.420 1.00 73.75 232 GLY A O 1
ATOM 1803 N N . VAL A 1 233 ? 13.323 11.721 9.168 1.00 76.19 233 VAL A N 1
ATOM 1804 C CA . VAL A 1 233 ? 12.977 11.048 7.902 1.00 76.19 233 VAL A CA 1
ATOM 1805 C C . VAL A 1 233 ? 11.471 10.864 7.789 1.00 76.19 233 VAL A C 1
ATOM 1807 O O . VAL A 1 233 ? 10.918 11.110 6.726 1.00 76.19 233 VAL A O 1
ATOM 1810 N N . ILE A 1 234 ? 10.807 10.457 8.876 1.00 80.25 234 ILE A N 1
ATOM 1811 C CA . ILE A 1 234 ? 9.346 10.347 8.885 1.00 80.25 234 ILE A CA 1
ATOM 1812 C C . ILE A 1 234 ? 8.715 11.710 8.625 1.00 80.25 234 ILE A C 1
ATOM 1814 O O . ILE A 1 234 ? 7.816 11.771 7.813 1.00 80.25 234 ILE A O 1
ATOM 1818 N N . ASP A 1 235 ? 9.182 12.782 9.259 1.00 81.88 235 ASP A N 1
ATOM 1819 C CA . ASP A 1 235 ? 8.656 14.140 9.108 1.00 81.88 235 ASP A CA 1
ATOM 1820 C C . ASP A 1 235 ? 8.791 14.586 7.645 1.00 81.88 235 ASP A C 1
ATOM 1822 O O . ASP A 1 235 ? 7.807 14.992 7.038 1.00 81.88 235 ASP A O 1
ATOM 1826 N N . ALA A 1 236 ? 9.971 14.391 7.040 1.00 82.00 236 ALA A N 1
ATOM 1827 C CA . ALA A 1 236 ? 10.182 14.686 5.623 1.00 82.00 236 ALA A CA 1
ATOM 1828 C C . ALA A 1 236 ? 9.269 13.847 4.711 1.00 82.00 236 ALA A C 1
ATOM 1830 O O . ALA A 1 236 ? 8.686 14.361 3.764 1.00 82.00 236 ALA A O 1
ATOM 1831 N N . LEU A 1 237 ? 9.093 12.560 5.018 1.00 84.31 237 LEU A N 1
ATOM 1832 C CA . LEU A 1 237 ? 8.166 11.707 4.280 1.00 84.31 237 LEU A CA 1
ATOM 1833 C C . LEU A 1 237 ? 6.706 12.073 4.548 1.00 84.31 237 LEU A C 1
ATOM 1835 O O . LEU A 1 237 ? 5.899 11.958 3.651 1.00 84.31 237 LEU A O 1
ATOM 1839 N N . VAL A 1 238 ? 6.309 12.509 5.735 1.00 83.50 238 VAL A N 1
ATOM 1840 C CA . VAL A 1 238 ? 4.927 12.926 6.008 1.00 83.50 238 VAL A CA 1
ATOM 1841 C C . VAL A 1 238 ? 4.597 14.187 5.213 1.00 83.50 238 VAL A C 1
ATOM 1843 O O . VAL A 1 238 ? 3.488 14.294 4.695 1.00 83.50 238 VAL A O 1
ATOM 1846 N N . ASP A 1 239 ? 5.562 15.094 5.071 1.00 81.00 239 ASP A N 1
ATOM 1847 C CA . ASP A 1 239 ? 5.400 16.326 4.301 1.00 81.00 239 ASP A CA 1
ATOM 1848 C C . ASP A 1 239 ? 5.386 16.079 2.778 1.00 81.00 239 ASP A C 1
ATOM 1850 O O . ASP A 1 239 ? 4.714 16.807 2.046 1.00 81.00 239 ASP A O 1
ATOM 1854 N N . GLU A 1 240 ? 6.096 15.053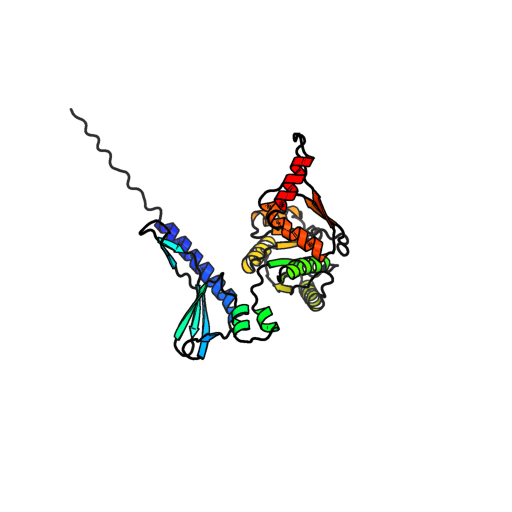 2.293 1.00 75.31 240 GLU A N 1
ATOM 1855 C CA . GLU A 1 240 ? 6.305 14.808 0.854 1.00 75.31 240 GLU A CA 1
ATOM 1856 C C . GLU A 1 240 ? 5.638 13.538 0.301 1.00 75.31 240 GLU A C 1
ATOM 1858 O O . GLU A 1 240 ? 5.530 13.368 -0.917 1.00 75.31 240 GLU A O 1
ATOM 1863 N N . SER A 1 241 ? 5.225 12.603 1.157 1.00 62.38 241 SER A N 1
ATOM 1864 C CA . SER A 1 241 ? 4.720 11.304 0.712 1.00 62.38 241 SER A CA 1
ATOM 1865 C C . SER A 1 241 ? 3.325 11.419 0.130 1.00 62.38 241 SER A C 1
ATOM 1867 O O . SER A 1 241 ? 2.455 12.167 0.571 1.00 62.38 241 SER A O 1
ATOM 1869 N N . ILE A 1 242 ? 3.116 10.581 -0.873 1.00 71.31 242 ILE A N 1
ATOM 1870 C CA . ILE A 1 242 ? 1.844 10.421 -1.565 1.00 71.31 242 ILE A CA 1
ATOM 1871 C C . ILE A 1 242 ? 1.028 9.238 -1.023 1.00 71.31 242 ILE A C 1
ATOM 1873 O O . ILE A 1 242 ? 0.016 8.873 -1.616 1.00 71.31 242 ILE A O 1
ATOM 1877 N N . CYS A 1 243 ? 1.497 8.591 0.048 1.00 84.75 243 CYS A N 1
ATOM 1878 C CA . CYS A 1 243 ? 0.949 7.344 0.569 1.00 84.75 243 CYS A CA 1
ATOM 1879 C C . CYS A 1 243 ? 0.913 7.343 2.096 1.00 84.75 243 CYS A C 1
ATOM 1881 O O . CYS A 1 243 ? 1.626 8.109 2.740 1.00 84.75 243 CYS A O 1
ATOM 1883 N N . ASP A 1 244 ? 0.123 6.446 2.685 1.00 88.56 244 ASP A N 1
ATOM 1884 C CA . ASP A 1 244 ? 0.129 6.276 4.135 1.00 88.56 244 ASP A CA 1
ATOM 1885 C C . ASP A 1 244 ? 1.499 5.748 4.602 1.00 88.56 244 ASP A C 1
ATOM 1887 O O . ASP A 1 244 ? 2.221 5.085 3.850 1.00 88.56 244 ASP A O 1
ATOM 1891 N N . ILE A 1 245 ? 1.869 6.018 5.856 1.00 91.38 245 ILE A N 1
ATOM 1892 C CA . ILE A 1 245 ? 3.142 5.569 6.438 1.00 91.38 245 ILE A CA 1
ATOM 1893 C C . ILE A 1 245 ? 2.868 4.687 7.658 1.00 91.38 245 ILE A C 1
ATOM 1895 O O . ILE A 1 245 ? 2.214 5.100 8.616 1.00 91.38 245 ILE A O 1
ATOM 1899 N N . ALA A 1 246 ? 3.426 3.478 7.649 1.00 92.06 246 ALA A N 1
ATOM 1900 C CA . ALA A 1 246 ? 3.454 2.558 8.775 1.00 92.06 246 ALA A CA 1
ATOM 1901 C C . ALA A 1 246 ? 4.869 2.467 9.355 1.00 92.06 246 ALA A C 1
ATOM 1903 O O . ALA A 1 246 ? 5.816 2.037 8.698 1.00 92.06 246 ALA A O 1
ATOM 1904 N N . VAL A 1 247 ? 5.005 2.810 10.633 1.00 90.94 247 VAL A N 1
ATOM 1905 C CA . VAL A 1 247 ? 6.266 2.671 11.367 1.00 90.94 247 VAL A CA 1
ATOM 1906 C C . VAL A 1 247 ? 6.179 1.438 12.252 1.00 90.94 247 VAL A C 1
ATOM 1908 O O . VAL A 1 247 ? 5.376 1.372 13.184 1.00 90.94 247 VAL A O 1
ATOM 1911 N N . VAL A 1 248 ? 7.017 0.452 11.965 1.00 89.88 248 VAL A N 1
ATOM 1912 C CA . VAL A 1 248 ? 7.022 -0.849 12.624 1.00 89.88 248 VAL A CA 1
ATOM 1913 C C . VAL A 1 248 ? 8.134 -0.882 13.654 1.00 89.88 248 VAL A C 1
ATOM 1915 O O . VAL A 1 248 ? 9.316 -0.851 13.328 1.00 89.88 248 VAL A O 1
ATOM 1918 N N . HIS A 1 249 ? 7.765 -1.000 14.923 1.00 87.94 249 HIS A N 1
ATOM 1919 C CA . HIS A 1 249 ? 8.729 -1.271 15.979 1.00 87.94 249 HIS A CA 1
ATOM 1920 C C . HIS A 1 249 ? 8.652 -2.746 16.365 1.00 87.94 249 HIS A C 1
ATOM 1922 O O . HIS A 1 249 ? 7.902 -3.127 17.262 1.00 87.94 249 HIS A O 1
ATOM 1928 N N . ASP A 1 250 ? 9.454 -3.588 15.716 1.00 85.00 250 ASP A N 1
ATOM 1929 C CA . ASP A 1 250 ? 9.445 -5.016 16.026 1.00 85.00 250 ASP A CA 1
ATOM 1930 C C . ASP A 1 250 ? 10.043 -5.268 17.427 1.00 85.00 250 ASP A C 1
ATOM 1932 O O . ASP A 1 250 ? 11.187 -4.918 17.739 1.00 85.00 250 ASP A O 1
ATOM 1936 N N . ARG A 1 251 ? 9.213 -5.813 18.319 1.00 80.88 251 ARG A N 1
ATOM 1937 C CA . ARG A 1 251 ? 9.563 -6.245 19.683 1.00 80.88 251 ARG A CA 1
ATOM 1938 C C . ARG A 1 251 ? 9.111 -7.689 19.925 1.00 80.88 251 ARG A C 1
ATOM 1940 O O . ARG A 1 251 ? 8.819 -8.053 21.060 1.00 80.88 251 ARG A O 1
ATOM 1947 N N . GLY A 1 252 ? 9.037 -8.485 18.856 1.00 74.50 252 GLY A N 1
ATOM 1948 C CA . GLY A 1 252 ? 8.449 -9.822 18.860 1.00 74.50 252 GLY A CA 1
ATOM 1949 C C . GLY A 1 252 ? 7.057 -9.841 18.232 1.00 74.50 252 GLY A C 1
ATOM 1950 O O . GLY A 1 252 ? 6.119 -10.340 18.845 1.00 74.50 252 GLY A O 1
ATOM 1951 N N . LEU A 1 253 ? 6.910 -9.308 17.014 1.00 75.25 253 LEU A N 1
ATOM 1952 C CA . LEU A 1 253 ? 5.620 -9.285 16.296 1.00 75.25 253 LEU A CA 1
ATOM 1953 C C . LEU A 1 253 ? 5.225 -10.644 15.680 1.00 75.25 253 LEU A C 1
ATOM 1955 O O . LEU A 1 253 ? 4.288 -10.714 14.897 1.00 75.25 253 LEU A O 1
ATOM 1959 N N . HIS A 1 254 ? 5.897 -11.736 16.051 1.00 73.38 254 HIS A N 1
ATOM 1960 C CA . HIS A 1 254 ? 5.570 -13.092 15.588 1.00 73.38 254 HIS A CA 1
ATOM 1961 C C . HIS A 1 254 ? 4.221 -13.616 16.115 1.00 73.38 254 HIS A C 1
ATOM 1963 O O . HIS A 1 254 ? 3.756 -14.653 15.660 1.00 73.38 254 HIS A O 1
ATOM 1969 N N . ALA A 1 255 ? 3.615 -12.932 17.090 1.00 77.75 255 ALA A N 1
ATOM 1970 C CA . ALA A 1 255 ? 2.327 -13.296 17.673 1.00 77.75 255 ALA A CA 1
ATOM 1971 C C . ALA A 1 255 ? 1.570 -12.034 18.121 1.00 77.75 255 ALA A C 1
ATOM 1973 O O . ALA A 1 255 ? 1.546 -11.674 19.302 1.00 77.75 255 ALA A O 1
ATOM 1974 N N . ILE A 1 256 ? 0.992 -11.311 17.161 1.00 86.81 256 ILE A N 1
ATOM 1975 C CA . ILE A 1 256 ? 0.109 -10.181 17.464 1.00 86.81 256 ILE A CA 1
ATOM 1976 C C . ILE A 1 256 ? -1.248 -10.753 17.871 1.00 86.81 256 ILE A C 1
ATOM 1978 O O . ILE A 1 256 ? -1.940 -11.335 17.056 1.00 86.81 256 ILE A O 1
ATOM 1982 N N . HIS A 1 257 ? -1.637 -10.580 19.133 1.00 91.06 257 HIS A N 1
ATOM 1983 C CA . HIS A 1 257 ? -2.947 -11.038 19.627 1.00 91.06 257 HIS A CA 1
ATOM 1984 C C . HIS A 1 257 ? -3.963 -9.911 19.783 1.00 91.06 257 HIS A C 1
ATOM 1986 O O . HIS A 1 257 ? -5.154 -10.159 19.953 1.00 91.06 257 HIS A O 1
ATOM 1992 N N . ARG A 1 258 ? -3.492 -8.661 19.814 1.00 94.56 258 ARG A N 1
ATOM 1993 C CA . ARG A 1 258 ? -4.328 -7.483 20.030 1.00 94.56 258 ARG A CA 1
ATOM 1994 C C . ARG A 1 258 ? -3.816 -6.328 19.201 1.00 94.56 258 ARG A C 1
ATOM 1996 O O . ARG A 1 258 ? -2.625 -6.023 19.228 1.00 94.56 258 ARG A O 1
ATOM 2003 N N . ILE A 1 259 ? -4.741 -5.652 18.547 1.00 94.38 259 ILE A N 1
ATOM 2004 C CA . ILE A 1 259 ? -4.502 -4.449 17.765 1.00 94.38 259 ILE A CA 1
ATOM 2005 C C . ILE A 1 259 ? -5.303 -3.329 18.403 1.00 94.38 259 ILE A C 1
ATOM 2007 O O . ILE A 1 259 ? -6.469 -3.513 18.732 1.00 94.38 259 ILE A O 1
ATOM 2011 N N . LEU A 1 260 ? -4.680 -2.170 18.599 1.00 96.44 260 LEU A N 1
ATOM 2012 C CA . LEU A 1 260 ? -5.348 -0.992 19.135 1.00 96.44 260 LEU A CA 1
ATOM 2013 C C . LEU A 1 260 ? -5.531 0.044 18.027 1.00 96.44 260 LEU A C 1
ATOM 2015 O O . LEU A 1 260 ? -4.556 0.646 17.583 1.00 96.44 260 LEU A O 1
ATOM 2019 N N . LEU A 1 261 ? -6.776 0.304 17.638 1.00 95.88 261 LEU A N 1
ATOM 2020 C CA . LEU A 1 261 ? -7.126 1.433 16.787 1.00 95.88 261 LEU A CA 1
ATOM 2021 C C . LEU A 1 261 ? -7.530 2.625 17.658 1.00 95.88 261 LEU A C 1
ATOM 2023 O O . LEU A 1 261 ? -8.654 2.700 18.163 1.00 95.88 261 LEU A O 1
ATOM 2027 N N . ALA A 1 262 ? -6.611 3.573 17.830 1.00 95.19 262 ALA A N 1
ATOM 2028 C CA . ALA A 1 262 ? -6.937 4.872 18.402 1.00 95.19 262 ALA A CA 1
ATOM 2029 C C . ALA A 1 262 ? -7.622 5.738 17.336 1.00 95.19 262 ALA A C 1
ATOM 2031 O O . ALA A 1 262 ? -7.067 5.973 16.265 1.00 95.19 262 ALA A O 1
ATOM 2032 N N . THR A 1 263 ? -8.833 6.211 17.616 1.00 94.06 263 THR A N 1
ATOM 2033 C CA . THR A 1 263 ? -9.638 6.965 16.654 1.00 94.06 263 THR A CA 1
ATOM 2034 C C . THR A 1 263 ? -10.290 8.179 17.302 1.00 94.06 263 THR A C 1
ATOM 2036 O O . THR A 1 263 ? -10.763 8.120 18.434 1.00 94.06 263 THR A O 1
ATOM 2039 N N . TYR A 1 264 ? -10.335 9.288 16.566 1.00 90.81 264 TYR A N 1
ATOM 2040 C CA . TYR A 1 264 ? -11.142 10.469 16.890 1.00 90.81 264 TYR A CA 1
ATOM 2041 C C . TYR A 1 264 ? -12.350 10.610 15.945 1.00 90.81 264 TYR A C 1
ATOM 2043 O O . TYR A 1 264 ? -13.097 11.585 16.034 1.00 90.81 264 TYR A O 1
ATOM 2051 N N . GLY A 1 265 ? -12.558 9.627 15.059 1.00 83.81 265 GLY A N 1
ATOM 2052 C CA . GLY A 1 265 ? -13.523 9.689 13.965 1.00 83.81 265 GLY A CA 1
ATOM 2053 C C . GLY A 1 265 ? -13.000 10.486 12.769 1.00 83.81 265 GLY A C 1
ATOM 2054 O O . GLY A 1 265 ? -11.814 10.790 12.665 1.00 83.81 265 GLY A O 1
ATOM 2055 N N . GLY A 1 266 ? -13.893 10.815 11.836 1.00 85.94 266 GLY A N 1
ATOM 2056 C CA . GLY A 1 266 ? -13.560 11.597 10.642 1.00 85.94 266 GLY A CA 1
ATOM 2057 C C . GLY A 1 266 ? -13.058 10.766 9.458 1.00 85.94 266 GLY A C 1
ATOM 2058 O O . GLY A 1 266 ? -13.033 9.537 9.493 1.00 85.94 266 GLY A O 1
ATOM 2059 N N . ALA A 1 267 ? -12.697 11.455 8.373 1.00 81.94 267 ALA A N 1
ATOM 2060 C CA . ALA A 1 267 ? -12.370 10.817 7.098 1.00 81.94 267 ALA A CA 1
ATOM 2061 C C . ALA A 1 267 ? -11.129 9.913 7.185 1.00 81.94 267 ALA A C 1
ATOM 2063 O O . ALA A 1 267 ? -11.160 8.795 6.683 1.00 81.94 267 ALA A O 1
ATOM 2064 N N . GLN A 1 268 ? -10.076 10.356 7.879 1.00 82.25 268 GLN A N 1
ATOM 2065 C CA . GLN A 1 268 ? -8.839 9.575 8.002 1.00 82.25 268 GLN A CA 1
ATOM 2066 C C . GLN A 1 268 ? -9.036 8.307 8.839 1.00 82.25 268 GLN A C 1
ATOM 2068 O O . GLN A 1 268 ? -8.575 7.234 8.465 1.00 82.25 268 GLN A O 1
ATOM 2073 N N . ALA A 1 269 ? -9.805 8.396 9.929 1.00 87.31 269 ALA A N 1
ATOM 2074 C CA . ALA A 1 269 ? -10.151 7.224 10.727 1.00 87.31 269 ALA A CA 1
ATOM 2075 C C . ALA A 1 269 ? -10.908 6.163 9.910 1.00 87.31 269 ALA A C 1
ATOM 2077 O O . ALA A 1 269 ? -10.669 4.973 10.082 1.00 87.31 269 ALA A O 1
ATOM 2078 N N . ARG A 1 270 ? -11.797 6.585 9.003 1.00 88.12 270 ARG A N 1
ATOM 2079 C CA . ARG A 1 270 ? -12.515 5.660 8.114 1.00 88.12 270 ARG A CA 1
ATOM 2080 C C . ARG A 1 270 ? -11.597 5.001 7.086 1.00 88.12 270 ARG A C 1
ATOM 2082 O O . ARG A 1 270 ? -11.825 3.848 6.754 1.00 88.12 270 ARG A O 1
ATOM 2089 N N . ARG A 1 271 ? -10.554 5.698 6.619 1.00 82.44 271 ARG A N 1
ATOM 2090 C CA . ARG A 1 271 ? -9.553 5.140 5.691 1.00 82.44 271 ARG A CA 1
ATOM 2091 C C . ARG A 1 271 ? -8.651 4.096 6.349 1.00 82.44 271 ARG A C 1
ATOM 2093 O O . ARG A 1 271 ? -8.348 3.088 5.726 1.00 82.44 271 ARG A O 1
ATOM 2100 N N . ILE A 1 272 ? -8.268 4.300 7.613 1.00 87.62 272 ILE A N 1
ATOM 2101 C CA . ILE A 1 272 ? -7.380 3.371 8.334 1.00 87.62 272 ILE A CA 1
ATOM 2102 C C . ILE A 1 272 ? -8.128 2.161 8.928 1.00 87.62 272 ILE A C 1
ATOM 2104 O O . ILE A 1 272 ? -7.519 1.133 9.221 1.00 87.62 272 ILE A O 1
ATOM 2108 N N . ALA A 1 273 ? -9.445 2.263 9.135 1.00 91.88 273 ALA A N 1
ATOM 2109 C CA . ALA A 1 273 ? -10.245 1.201 9.745 1.00 91.88 273 ALA A CA 1
ATOM 2110 C C . ALA A 1 273 ? -10.197 -0.139 8.975 1.00 91.88 273 ALA A C 1
ATOM 2112 O O . ALA A 1 273 ? -9.978 -1.161 9.631 1.00 91.88 273 ALA A O 1
ATOM 2113 N N . PRO A 1 274 ? -10.316 -0.170 7.628 1.00 88.44 274 PRO A N 1
ATOM 2114 C CA . PRO A 1 274 ? -10.089 -1.379 6.838 1.00 88.44 274 PRO A CA 1
ATOM 2115 C C . PRO A 1 274 ? -8.724 -2.021 7.095 1.00 88.44 274 PRO A C 1
ATOM 2117 O O . PRO A 1 274 ? -8.660 -3.220 7.344 1.00 88.44 274 PRO A O 1
ATOM 2120 N N . LEU A 1 275 ? -7.647 -1.228 7.125 1.00 88.31 275 LEU A N 1
ATOM 2121 C CA . LEU A 1 275 ? -6.295 -1.731 7.379 1.00 88.31 275 LEU A CA 1
ATOM 2122 C C . LEU A 1 275 ? -6.176 -2.368 8.772 1.00 88.31 275 LEU A C 1
ATOM 2124 O O . LEU A 1 275 ? -5.581 -3.432 8.926 1.00 88.31 275 LEU A O 1
ATOM 2128 N N . ALA A 1 276 ? -6.771 -1.747 9.795 1.00 92.81 276 ALA A N 1
ATOM 2129 C CA . ALA A 1 276 ? -6.776 -2.298 11.149 1.00 92.81 276 ALA A CA 1
ATOM 2130 C C . ALA A 1 276 ? -7.545 -3.629 11.239 1.00 92.81 276 ALA A C 1
ATOM 2132 O O . ALA A 1 276 ? -7.127 -4.528 11.968 1.00 92.81 276 ALA A O 1
ATOM 2133 N N . LEU A 1 277 ? -8.648 -3.765 10.496 1.00 92.06 277 LEU A N 1
ATOM 2134 C CA . LEU A 1 277 ? -9.419 -5.008 10.405 1.00 92.06 277 LEU A CA 1
ATOM 2135 C C . LEU A 1 277 ? -8.674 -6.098 9.633 1.00 92.06 277 LEU A C 1
ATOM 2137 O O . LEU A 1 277 ? -8.666 -7.241 10.074 1.00 92.06 277 LEU A O 1
ATOM 2141 N N . GLN A 1 278 ? -8.010 -5.748 8.532 1.00 86.81 278 GLN A N 1
ATOM 2142 C CA . GLN A 1 278 ? -7.180 -6.677 7.761 1.00 86.81 278 GLN A CA 1
ATOM 2143 C C . GLN A 1 278 ? -6.019 -7.204 8.597 1.00 86.81 278 GLN A C 1
ATOM 2145 O O . GLN A 1 278 ? -5.789 -8.405 8.644 1.00 86.81 278 GLN A O 1
ATOM 2150 N N . LEU A 1 279 ? -5.333 -6.324 9.329 1.00 88.44 279 LEU A N 1
ATOM 2151 C CA . LEU A 1 279 ? -4.316 -6.744 10.286 1.00 88.44 279 LEU A CA 1
ATOM 2152 C C . LEU A 1 279 ? -4.910 -7.653 11.370 1.00 88.44 279 LEU A C 1
ATOM 2154 O O . LEU A 1 279 ? -4.286 -8.634 11.754 1.00 88.44 279 LEU A O 1
ATOM 2158 N N . ALA A 1 280 ? -6.111 -7.359 11.870 1.00 92.12 280 ALA A N 1
ATOM 2159 C CA . ALA A 1 280 ? -6.752 -8.218 12.862 1.00 92.12 280 ALA A CA 1
ATOM 2160 C C . ALA A 1 280 ? -7.052 -9.610 12.294 1.00 92.12 280 ALA A C 1
ATOM 2162 O O . ALA A 1 280 ? -6.779 -10.605 12.956 1.00 92.12 280 ALA A O 1
ATOM 2163 N N . HIS A 1 281 ? -7.536 -9.682 11.055 1.00 88.75 281 HIS A N 1
ATOM 2164 C CA . HIS A 1 281 ? -7.805 -10.937 10.362 1.00 88.75 281 HIS A CA 1
ATOM 2165 C C . HIS A 1 281 ? -6.523 -11.738 10.099 1.00 88.75 281 HIS A C 1
ATOM 2167 O O . HIS A 1 281 ? -6.417 -12.884 10.529 1.00 88.75 281 HIS A O 1
ATOM 2173 N N . ALA A 1 282 ? -5.517 -11.109 9.488 1.00 83.81 282 ALA A N 1
ATOM 2174 C CA . ALA A 1 282 ? -4.272 -11.760 9.089 1.00 83.81 282 ALA A CA 1
ATOM 2175 C C . ALA A 1 282 ? -3.479 -12.354 10.268 1.00 83.81 282 ALA A C 1
ATOM 2177 O O . ALA A 1 282 ? -2.722 -13.309 10.096 1.00 83.81 282 ALA A O 1
ATOM 2178 N N . PHE A 1 283 ? -3.649 -11.788 11.465 1.00 85.94 283 PHE A N 1
ATOM 2179 C CA . PHE A 1 283 ? -2.985 -12.240 12.687 1.00 85.94 283 PHE A CA 1
ATOM 2180 C C . PHE A 1 283 ? -3.884 -13.048 13.632 1.00 85.94 283 PHE A C 1
ATOM 2182 O O . PHE A 1 283 ? -3.410 -13.433 14.701 1.00 85.94 283 PHE A O 1
ATOM 2189 N N . ASP A 1 284 ? -5.153 -13.286 13.278 1.00 88.88 284 ASP A N 1
ATOM 2190 C CA . ASP A 1 284 ? -6.169 -13.829 14.196 1.00 88.88 284 ASP A CA 1
ATOM 2191 C C . ASP A 1 284 ? -6.172 -13.079 15.550 1.00 88.88 284 ASP A C 1
ATOM 2193 O O . ASP A 1 284 ? -6.098 -13.646 16.643 1.00 88.88 284 ASP A O 1
ATOM 2197 N N . ALA A 1 285 ? -6.157 -11.748 15.464 1.00 92.69 285 ALA A N 1
ATOM 2198 C CA . ALA A 1 285 ? -5.994 -10.837 16.586 1.00 92.69 285 ALA A CA 1
ATOM 2199 C C . ALA A 1 285 ? -7.303 -10.123 16.942 1.00 92.69 285 ALA A C 1
ATOM 2201 O O . ALA A 1 285 ? -8.145 -9.818 16.099 1.00 92.69 285 ALA A O 1
ATOM 2202 N N . GLU A 1 286 ? -7.447 -9.751 18.212 1.00 97.00 286 GLU A N 1
ATOM 2203 C CA . GLU A 1 286 ? -8.557 -8.910 18.652 1.00 97.00 286 GLU A CA 1
ATOM 2204 C C . GLU A 1 286 ? -8.318 -7.444 18.267 1.00 97.00 286 GLU A C 1
ATOM 2206 O O . GLU A 1 286 ? -7.307 -6.847 18.654 1.00 97.00 286 GLU A O 1
ATOM 2211 N N . LEU A 1 287 ? -9.282 -6.819 17.589 1.00 96.69 287 LEU A N 1
ATOM 2212 C CA . LEU A 1 287 ? -9.272 -5.376 17.350 1.00 96.69 287 LEU A CA 1
ATOM 2213 C C . LEU A 1 287 ? -9.945 -4.624 18.507 1.00 96.69 287 LEU A C 1
ATOM 2215 O O . LEU A 1 287 ? -11.161 -4.660 18.691 1.00 96.69 287 LEU A O 1
ATOM 2219 N N . HIS A 1 288 ? -9.144 -3.887 19.268 1.00 97.44 288 HIS A N 1
ATOM 2220 C CA . HIS A 1 288 ? -9.573 -2.983 20.330 1.00 97.44 288 HIS A CA 1
ATOM 2221 C C . HIS A 1 288 ? -9.626 -1.553 19.794 1.00 97.44 288 HIS A C 1
ATOM 2223 O O . HIS A 1 288 ? -8.686 -1.082 19.162 1.00 97.44 288 HIS A O 1
ATOM 2229 N N . CYS A 1 289 ? -10.708 -0.829 20.069 1.00 96.38 289 CYS A N 1
ATOM 2230 C CA . CYS A 1 289 ? -10.860 0.564 19.643 1.00 96.38 289 CYS A CA 1
ATOM 2231 C C . CYS A 1 289 ? -10.769 1.508 20.842 1.00 96.38 289 CYS A C 1
ATOM 2233 O O . CYS A 1 289 ? -11.416 1.280 21.865 1.00 96.38 289 CYS A O 1
ATOM 2235 N N . LEU A 1 290 ? -10.000 2.588 20.705 1.00 96.44 290 LEU A N 1
ATOM 2236 C CA . LEU A 1 290 ? -9.814 3.599 21.743 1.00 96.44 290 LEU A CA 1
ATOM 2237 C C . LEU A 1 290 ? -10.226 4.975 21.228 1.00 96.44 290 LEU A C 1
ATOM 2239 O O . LEU A 1 290 ? -9.674 5.478 20.254 1.00 96.44 290 LEU A O 1
ATOM 2243 N N . TYR A 1 291 ? -11.149 5.608 21.945 1.00 95.81 291 TYR A N 1
ATOM 2244 C CA . TYR A 1 291 ? -11.445 7.028 21.805 1.00 95.81 291 TYR A CA 1
ATOM 2245 C C . TYR A 1 291 ? -10.898 7.776 23.020 1.00 95.81 291 TYR A C 1
ATOM 2247 O O . TYR A 1 291 ? -11.212 7.426 24.160 1.00 95.81 291 TYR A O 1
ATOM 2255 N N . VAL A 1 292 ? -10.093 8.811 22.781 1.00 94.75 292 VAL A N 1
ATOM 2256 C CA . VAL A 1 292 ? -9.585 9.692 23.839 1.00 94.75 292 VAL A CA 1
ATOM 2257 C C . VAL A 1 292 ? -10.489 10.918 23.915 1.00 94.75 292 VAL A C 1
ATOM 2259 O O . VAL A 1 292 ? -10.446 11.790 23.049 1.00 94.75 292 VAL A O 1
ATOM 2262 N N . ALA A 1 293 ? -11.329 10.970 24.946 1.00 94.19 293 ALA A N 1
ATOM 2263 C CA . ALA A 1 293 ? -12.254 12.077 25.145 1.00 94.19 293 ALA A CA 1
ATOM 2264 C C . ALA A 1 293 ? -11.542 13.344 25.645 1.00 94.19 293 ALA A C 1
ATOM 2266 O O . ALA A 1 293 ? -10.566 13.283 26.395 1.00 94.19 293 ALA A O 1
ATOM 2267 N N . SER A 1 294 ? -12.083 14.507 25.274 1.00 93.00 294 SER A N 1
ATOM 2268 C CA . SER A 1 294 ? -11.679 15.783 25.870 1.00 93.00 294 SER A CA 1
ATOM 2269 C C . SER A 1 294 ? -12.038 15.806 27.362 1.00 93.00 294 SER A C 1
ATOM 2271 O O . SER A 1 294 ? -13.128 15.353 27.716 1.00 93.00 294 SER A O 1
ATOM 2273 N N . PRO A 1 295 ? -11.214 16.410 28.241 1.00 94.69 295 PRO A N 1
ATOM 2274 C CA . PRO A 1 295 ? -11.572 16.587 29.653 1.00 94.69 295 PRO A CA 1
ATOM 2275 C C . PRO A 1 295 ? -12.847 17.425 29.864 1.00 94.69 295 PRO A C 1
ATOM 2277 O O . PRO A 1 295 ? -13.417 17.401 30.950 1.00 94.69 295 PRO A O 1
ATOM 2280 N N . ASN A 1 296 ? -13.300 18.154 28.838 1.00 96.06 296 ASN A N 1
ATOM 2281 C CA . ASN A 1 296 ? -14.518 18.965 28.872 1.00 96.06 296 ASN A CA 1
ATOM 2282 C C . ASN A 1 296 ? -15.757 18.246 28.306 1.00 96.06 296 ASN A C 1
ATOM 2284 O O . ASN A 1 296 ? -16.838 18.840 28.278 1.00 96.06 296 ASN A O 1
ATOM 2288 N N . ASP A 1 297 ? -15.621 17.008 27.824 1.00 95.94 297 ASP A N 1
ATOM 2289 C CA . ASP A 1 297 ? -16.763 16.234 27.338 1.00 95.94 297 ASP A CA 1
ATOM 2290 C C . ASP A 1 297 ? -17.643 15.797 28.520 1.00 95.94 297 ASP A C 1
ATOM 2292 O O . ASP A 1 297 ? -17.176 15.184 29.480 1.00 95.94 297 ASP A O 1
ATOM 2296 N N . LYS A 1 298 ? -18.935 16.135 28.455 1.00 97.06 298 LYS A N 1
ATOM 2297 C CA . LYS A 1 298 ? -19.918 15.814 29.498 1.00 97.06 298 LYS A CA 1
ATOM 2298 C C . LYS A 1 298 ? -20.428 14.375 29.407 1.00 97.06 298 LYS A C 1
ATOM 2300 O O . LYS A 1 298 ? -20.938 13.865 30.400 1.00 97.06 298 LYS A O 1
ATOM 2305 N N . GLU A 1 299 ? -20.316 13.734 28.244 1.00 97.06 299 GLU A N 1
ATOM 2306 C CA . GLU A 1 299 ? -20.782 12.363 28.000 1.00 97.06 299 GLU A CA 1
ATOM 2307 C C . GLU A 1 299 ? -19.717 11.534 27.236 1.00 97.06 299 GLU A C 1
ATOM 2309 O O . GLU A 1 299 ? -20.019 10.964 26.182 1.00 97.06 299 GLU A O 1
ATOM 2314 N N . PRO A 1 300 ? -18.476 11.406 27.753 1.00 95.62 300 PRO A N 1
ATOM 2315 C CA . PRO A 1 300 ? -17.333 10.879 26.996 1.00 95.62 300 PRO A CA 1
ATOM 2316 C C . PRO A 1 300 ? -17.538 9.452 26.468 1.00 95.62 300 PRO A C 1
ATOM 2318 O O . PRO A 1 300 ? -17.099 9.130 25.365 1.00 95.62 300 PRO A O 1
ATOM 2321 N N . GLU A 1 301 ? -18.242 8.590 27.209 1.00 96.25 301 GLU A N 1
ATOM 2322 C CA . GLU A 1 301 ? -18.520 7.217 26.765 1.00 96.25 301 GLU A CA 1
ATOM 2323 C C . GLU A 1 301 ? -19.490 7.186 25.574 1.00 96.25 301 GLU A C 1
ATOM 2325 O O . GLU A 1 301 ? -19.295 6.438 24.614 1.00 96.25 301 GLU A O 1
ATOM 2330 N N . LYS A 1 302 ? -20.533 8.020 25.608 1.00 97.19 302 LYS A N 1
ATOM 2331 C CA . LYS A 1 302 ? -21.530 8.105 24.537 1.00 97.19 302 LYS A CA 1
ATOM 2332 C C . LYS A 1 302 ? -20.919 8.716 23.279 1.00 97.19 302 LYS A C 1
ATOM 2334 O O . LYS A 1 302 ? -21.140 8.184 22.189 1.00 97.19 302 LYS A O 1
ATOM 2339 N N . THR A 1 303 ? -20.119 9.774 23.432 1.00 96.25 303 THR A N 1
ATOM 2340 C CA . THR A 1 303 ? -19.336 10.367 22.341 1.00 96.25 303 THR A CA 1
ATOM 2341 C C . THR A 1 303 ? -18.390 9.332 21.742 1.00 96.25 303 THR A C 1
ATOM 2343 O O . THR A 1 303 ? -18.427 9.104 20.534 1.00 96.25 303 THR A O 1
ATOM 2346 N N . GLY A 1 304 ? -17.617 8.631 22.576 1.00 96.25 304 GLY A N 1
ATOM 2347 C CA . GLY A 1 304 ? -16.663 7.621 22.124 1.00 96.25 304 GLY A CA 1
ATOM 2348 C C . GLY A 1 304 ? -17.312 6.459 21.380 1.00 96.25 304 GLY A C 1
ATOM 2349 O O . GLY A 1 304 ? -16.865 6.109 20.291 1.00 96.25 304 GLY A O 1
ATOM 2350 N N . ARG A 1 305 ? -18.418 5.903 21.895 1.00 96.81 305 ARG A N 1
ATOM 2351 C CA . ARG A 1 305 ? -19.174 4.838 21.207 1.00 96.81 305 ARG A CA 1
ATOM 2352 C C . ARG A 1 305 ? -19.683 5.289 19.840 1.00 96.81 305 ARG A C 1
ATOM 2354 O O . ARG A 1 305 ? -19.621 4.513 18.889 1.00 96.81 305 ARG A O 1
ATOM 2361 N N . LYS A 1 306 ? -20.177 6.527 19.734 1.00 96.25 306 LYS A N 1
ATOM 2362 C CA . LYS A 1 306 ? -20.614 7.098 18.455 1.00 96.25 306 LYS A CA 1
ATOM 2363 C C . LYS A 1 306 ? -19.437 7.242 17.490 1.00 96.25 306 LYS A C 1
ATOM 2365 O O . LYS A 1 306 ? -19.537 6.780 16.363 1.00 96.25 306 LYS A O 1
ATOM 2370 N N . VAL A 1 307 ? -18.328 7.822 17.944 1.00 96.12 307 VAL A N 1
ATOM 2371 C CA . VAL A 1 307 ? -17.119 8.019 17.134 1.00 96.12 307 VAL A CA 1
ATOM 2372 C C . VAL A 1 307 ? -16.577 6.691 16.609 1.00 96.12 307 VAL A C 1
ATOM 2374 O O . VAL A 1 307 ? -16.336 6.568 15.414 1.00 96.12 307 VAL A O 1
ATOM 2377 N N . ILE A 1 308 ? -16.452 5.680 17.472 1.00 96.06 308 ILE A N 1
ATOM 2378 C CA . ILE A 1 308 ? -16.002 4.344 17.070 1.00 96.06 308 ILE A CA 1
ATOM 2379 C C . ILE A 1 308 ? -16.971 3.746 16.046 1.00 96.06 308 ILE A C 1
ATOM 2381 O O . ILE A 1 308 ? -16.531 3.254 15.014 1.00 96.06 308 ILE A O 1
ATOM 2385 N N . LYS A 1 309 ? -18.289 3.840 16.266 1.00 94.62 309 LYS A N 1
ATOM 2386 C CA . LYS A 1 309 ? -19.279 3.362 15.289 1.00 94.62 309 LYS A CA 1
ATOM 2387 C C . LYS A 1 309 ? -19.144 4.070 13.935 1.00 94.62 309 LYS A C 1
ATOM 2389 O O . LYS A 1 309 ? -19.205 3.418 12.898 1.00 94.62 309 LYS A O 1
ATOM 2394 N N . ASP A 1 310 ? -18.941 5.385 13.939 1.00 92.62 310 ASP A N 1
ATOM 2395 C CA . ASP A 1 310 ? -18.804 6.186 12.720 1.00 92.62 310 ASP A CA 1
ATOM 2396 C C . ASP A 1 310 ? -17.506 5.864 11.954 1.00 92.62 310 ASP A C 1
ATOM 2398 O O . ASP A 1 310 ? -17.489 5.969 10.723 1.00 92.62 310 ASP A O 1
ATOM 2402 N N . THR A 1 311 ? -16.445 5.448 12.654 1.00 94.06 311 THR A N 1
ATOM 2403 C CA . THR A 1 311 ? -15.175 4.978 12.072 1.00 94.06 311 THR A CA 1
ATOM 2404 C C . THR A 1 311 ? -15.356 3.722 11.217 1.00 94.06 311 THR A C 1
ATOM 2406 O O . THR A 1 311 ? -14.732 3.623 10.168 1.00 94.06 311 THR A O 1
ATOM 2409 N N . PHE A 1 312 ? -16.266 2.821 11.597 1.00 93.50 312 PHE A N 1
ATOM 2410 C CA . PHE A 1 312 ? -16.545 1.575 10.864 1.00 93.50 312 PHE A CA 1
ATOM 2411 C C . PHE A 1 312 ? -17.809 1.630 9.997 1.00 93.50 312 PHE A C 1
ATOM 2413 O O . PHE A 1 312 ? -18.259 0.615 9.493 1.00 93.50 312 PHE A O 1
ATOM 2420 N N . SER A 1 313 ? -18.414 2.803 9.804 1.00 87.75 313 SER A N 1
ATOM 2421 C CA . SER A 1 313 ? -19.681 2.920 9.058 1.00 87.75 313 SER A CA 1
ATOM 2422 C C . SER A 1 313 ? -19.590 2.607 7.554 1.00 87.75 313 SER A C 1
ATOM 2424 O O . SER A 1 313 ? -20.624 2.552 6.893 1.00 87.75 313 SER A O 1
ATOM 2426 N N . GLN A 1 314 ? -18.376 2.443 7.020 1.00 73.25 314 GLN A N 1
ATOM 2427 C CA . GLN A 1 314 ? -18.082 2.222 5.598 1.00 73.25 314 GLN A CA 1
ATOM 2428 C C . GLN A 1 314 ? -17.305 0.924 5.332 1.00 73.25 314 GLN A C 1
ATOM 2430 O O . GLN A 1 314 ? -16.903 0.698 4.194 1.00 73.25 314 GLN A O 1
ATOM 2435 N N . VAL A 1 315 ? -17.071 0.117 6.371 1.00 71.25 315 VAL A N 1
ATOM 2436 C CA . VAL A 1 315 ? -16.406 -1.189 6.276 1.00 71.25 315 VAL A CA 1
ATOM 2437 C C . VAL A 1 315 ? -17.452 -2.279 6.432 1.00 71.25 315 VAL A C 1
ATOM 2439 O O . VAL A 1 315 ? -17.403 -3.248 5.650 1.00 71.25 315 VAL A O 1
#

Sequence (315 aa):
MHDSSGVVPESSEPAGADQISLDEAKSLEDAQRLSRTRGERLDDFELPCPLCQGTLQFQGVHPDRLYEFAEGEPGIINPLDVLPMSFVCNRCGYTAEFDTELFNPAYLAQLHGASPDRIEELAVREFRILVPLKGDEKTDTMLDLATAISGEQKGEVIVVDVAQTEINHELLREKLDRYEPRIGDPAPVQLVQRPSDNLTDALVQVSGRYHCALLMMDARGWENGKSTKLTGVIDALVDESICDIAVVHDRGLHAIHRILLATYGGAQARRIAPLALQLAHAFDAELHCLYVASPNDKEPEKTGRKVIKDTFSQV

Radius of gyration: 25.86 Å; chains: 1; bounding box: 55×95×70 Å